Protein AF-A0A8S3FAK4-F1 (afdb_monomer_lite)

Structure (mmCIF, N/CA/C/O backbone):
data_AF-A0A8S3FAK4-F1
#
_entry.id   AF-A0A8S3FAK4-F1
#
loop_
_atom_site.group_PDB
_atom_site.id
_atom_site.type_symbol
_atom_site.label_atom_id
_atom_site.label_alt_id
_atom_site.label_comp_id
_atom_site.label_asym_id
_atom_site.label_entity_id
_atom_site.label_seq_id
_atom_site.pdbx_PDB_ins_code
_atom_site.Cartn_x
_atom_site.Cartn_y
_atom_site.Cartn_z
_atom_site.occupancy
_atom_site.B_iso_or_equiv
_atom_site.auth_seq_id
_atom_site.auth_comp_id
_atom_site.auth_asym_id
_atom_site.auth_atom_id
_atom_site.pdbx_PDB_model_num
ATOM 1 N N . ILE A 1 1 ? 34.831 3.714 45.254 1.00 47.47 1 ILE A N 1
ATOM 2 C CA . ILE A 1 1 ? 34.122 4.625 44.322 1.00 47.47 1 ILE A CA 1
ATOM 3 C C . ILE A 1 1 ? 35.068 4.729 43.131 1.00 47.47 1 ILE A C 1
ATOM 5 O O . ILE A 1 1 ? 36.166 5.202 43.360 1.00 47.47 1 ILE A O 1
ATOM 9 N N . THR A 1 2 ? 34.886 4.000 42.024 1.00 40.31 2 THR A N 1
ATOM 10 C CA . THR A 1 2 ? 33.988 4.363 40.907 1.00 40.31 2 THR A CA 1
ATOM 11 C C . THR A 1 2 ? 33.793 3.187 39.922 1.00 40.31 2 THR A C 1
ATOM 13 O O . THR A 1 2 ? 34.684 2.362 39.752 1.00 40.31 2 THR A O 1
ATOM 16 N N . ASN A 1 3 ? 32.647 3.195 39.225 1.00 41.25 3 ASN A N 1
ATOM 17 C CA . ASN A 1 3 ? 32.368 2.567 37.918 1.00 41.25 3 ASN A CA 1
ATOM 18 C C . ASN A 1 3 ? 32.210 1.039 37.792 1.00 41.25 3 ASN A C 1
ATOM 20 O O . ASN A 1 3 ? 32.710 0.438 36.847 1.00 41.25 3 ASN A O 1
ATOM 24 N N . LYS A 1 4 ? 31.398 0.418 38.660 1.00 43.97 4 LYS A N 1
ATOM 25 C CA . LYS A 1 4 ? 30.770 -0.898 38.379 1.00 43.97 4 LYS A CA 1
ATOM 26 C C . LYS A 1 4 ? 29.233 -0.905 38.427 1.00 43.97 4 LYS A C 1
ATOM 28 O O . LYS A 1 4 ? 28.618 -1.962 38.453 1.00 43.97 4 LYS A O 1
ATOM 33 N N . GLN A 1 5 ? 28.600 0.266 38.424 1.00 47.03 5 GLN A N 1
ATOM 34 C CA . GLN A 1 5 ? 27.145 0.413 38.371 1.00 47.03 5 GLN A CA 1
ATOM 35 C C . GLN A 1 5 ? 26.800 1.383 37.249 1.00 47.03 5 GLN A C 1
ATOM 37 O O . GLN A 1 5 ? 26.935 2.583 37.449 1.00 47.03 5 GLN A O 1
ATOM 42 N N . LEU A 1 6 ? 26.447 0.841 36.079 1.00 42.31 6 LEU A N 1
ATOM 43 C CA . LEU A 1 6 ? 25.575 1.404 35.030 1.00 42.31 6 LEU A CA 1
ATOM 44 C C . LEU A 1 6 ? 25.754 0.608 33.720 1.00 42.31 6 LEU A C 1
ATOM 46 O O . LEU A 1 6 ? 25.818 1.170 32.633 1.00 42.31 6 LEU A O 1
ATOM 50 N N . GLU A 1 7 ? 25.807 -0.725 33.799 1.00 41.41 7 GLU A N 1
ATOM 51 C CA . GLU A 1 7 ? 25.348 -1.517 32.659 1.00 41.41 7 GLU A CA 1
ATOM 52 C C . GLU A 1 7 ? 23.824 -1.433 32.691 1.00 41.41 7 GLU A C 1
ATOM 54 O O . GLU A 1 7 ? 23.159 -2.078 33.504 1.00 41.41 7 GLU A O 1
ATOM 59 N N . SER A 1 8 ? 23.260 -0.547 31.870 1.00 44.53 8 SER A N 1
ATOM 60 C CA . SER A 1 8 ? 21.837 -0.577 31.568 1.00 44.53 8 SER A CA 1
ATOM 61 C C . SER A 1 8 ? 21.524 -1.983 31.069 1.00 44.53 8 SER A C 1
ATOM 63 O O . SER A 1 8 ? 21.956 -2.355 29.978 1.00 44.53 8 SER A O 1
ATOM 65 N N . ILE A 1 9 ? 20.820 -2.778 31.876 1.00 48.66 9 ILE A N 1
ATOM 66 C CA . ILE A 1 9 ? 20.277 -4.066 31.453 1.00 48.66 9 ILE A CA 1
ATOM 67 C C . ILE A 1 9 ? 19.373 -3.749 30.266 1.00 48.66 9 ILE A C 1
ATOM 69 O O . ILE A 1 9 ? 18.238 -3.301 30.442 1.00 48.66 9 ILE A O 1
ATOM 73 N N . VAL A 1 10 ? 19.887 -3.931 29.051 1.00 50.12 10 VAL A N 1
ATOM 74 C CA . VAL A 1 10 ? 19.070 -3.967 27.846 1.00 50.12 10 VAL A CA 1
ATOM 75 C C . VAL A 1 10 ? 18.178 -5.178 28.056 1.00 50.12 10 VAL A C 1
ATOM 77 O O . VAL A 1 10 ? 18.607 -6.315 27.869 1.00 50.12 10 VAL A O 1
ATOM 80 N N . ARG A 1 11 ? 16.963 -4.957 28.575 1.00 58.16 11 ARG A N 1
ATOM 81 C CA . ARG A 1 11 ? 15.954 -6.009 28.670 1.00 58.16 11 ARG A CA 1
ATOM 82 C C . ARG A 1 11 ? 15.725 -6.480 27.245 1.00 58.16 11 ARG A C 1
ATOM 84 O O . ARG A 1 11 ? 15.083 -5.784 26.466 1.00 58.16 11 ARG A O 1
ATOM 91 N N . VAL A 1 12 ? 16.291 -7.633 26.910 1.00 65.38 12 VAL A N 1
ATOM 92 C CA . VAL A 1 12 ? 16.027 -8.309 25.647 1.00 65.38 12 VAL A CA 1
ATOM 93 C C . VAL A 1 12 ? 14.540 -8.647 25.659 1.00 65.38 12 VAL A C 1
ATOM 95 O O . VAL A 1 12 ? 14.100 -9.533 26.390 1.00 65.38 12 VAL A O 1
ATOM 98 N N . VAL A 1 13 ? 13.749 -7.868 24.924 1.00 74.62 13 VAL A N 1
ATOM 99 C CA . VAL A 1 13 ? 12.322 -8.122 24.744 1.00 74.62 13 VAL A CA 1
ATOM 100 C C . VAL A 1 13 ? 12.213 -9.333 23.826 1.00 74.62 13 VAL A C 1
ATOM 102 O O . VAL A 1 13 ? 12.550 -9.257 22.647 1.00 74.62 13 VAL A O 1
ATOM 105 N N . THR A 1 14 ? 11.798 -10.474 24.372 1.00 86.38 14 THR A N 1
ATOM 106 C CA . THR A 1 14 ? 11.569 -11.678 23.564 1.00 86.38 14 THR A CA 1
ATOM 107 C C . THR A 1 14 ? 10.205 -11.598 22.871 1.00 86.38 14 THR A C 1
ATOM 109 O O . THR A 1 14 ? 9.291 -10.959 23.409 1.00 86.38 14 THR A O 1
ATOM 112 N N . PRO A 1 15 ? 10.005 -12.281 21.730 1.00 85.38 15 PRO A N 1
ATOM 113 C CA . PRO A 1 15 ? 8.701 -12.347 21.070 1.00 85.38 15 PRO A CA 1
ATOM 114 C C . PRO A 1 15 ? 7.564 -12.806 21.997 1.00 85.38 15 PRO A C 1
ATOM 116 O O . PRO A 1 15 ? 6.446 -12.302 21.899 1.00 85.38 15 PRO A O 1
ATOM 119 N N . GLU A 1 16 ? 7.830 -13.718 22.937 1.00 87.56 16 GLU A N 1
ATOM 120 C CA . GLU A 1 16 ? 6.834 -14.198 23.900 1.00 87.56 16 GLU A CA 1
ATOM 121 C C . GLU A 1 16 ? 6.422 -13.097 24.877 1.00 87.56 16 GLU A C 1
ATOM 123 O O . GLU A 1 16 ? 5.229 -12.878 25.096 1.00 87.56 16 GLU A O 1
ATOM 128 N N . THR A 1 17 ? 7.397 -12.383 25.447 1.00 89.75 17 THR A N 1
ATOM 129 C CA . THR A 1 17 ? 7.127 -11.290 26.395 1.00 89.75 17 THR A CA 1
ATOM 130 C C . THR A 1 17 ? 6.415 -10.121 25.716 1.00 89.75 17 THR A C 1
ATOM 132 O O . THR A 1 17 ? 5.474 -9.555 26.279 1.00 89.75 17 THR A O 1
ATOM 135 N N . LEU A 1 18 ? 6.792 -9.819 24.472 1.00 91.62 18 LEU A N 1
ATOM 136 C CA . LEU A 1 18 ? 6.137 -8.827 23.627 1.00 91.62 18 LEU A CA 1
ATOM 137 C C . LEU A 1 18 ? 4.680 -9.211 23.336 1.00 91.62 18 LEU A C 1
ATOM 139 O O . LEU A 1 18 ? 3.770 -8.399 23.517 1.00 91.62 18 LEU A O 1
ATOM 143 N N . GLY A 1 19 ? 4.443 -10.469 22.958 1.00 92.62 19 GLY A N 1
ATOM 144 C CA . GLY A 1 19 ? 3.107 -10.992 22.692 1.00 92.62 19 GLY A CA 1
ATOM 145 C C . GLY A 1 19 ? 2.211 -10.988 23.929 1.00 92.62 19 GLY A C 1
ATOM 146 O O . GLY A 1 19 ? 1.069 -10.534 23.857 1.00 92.62 19 GLY A O 1
ATOM 147 N N . GLN A 1 20 ? 2.726 -11.423 25.083 1.00 94.19 20 GLN A N 1
ATOM 148 C CA . GLN A 1 20 ? 1.991 -11.398 26.354 1.00 94.19 20 GLN A CA 1
ATOM 149 C C . GLN A 1 20 ? 1.621 -9.972 26.772 1.00 94.19 20 GLN A C 1
ATOM 151 O O . GLN A 1 20 ? 0.475 -9.721 27.153 1.00 94.19 20 GLN A O 1
ATOM 156 N N . ARG A 1 21 ? 2.566 -9.026 26.671 1.00 95.31 21 ARG A N 1
ATOM 157 C CA . ARG A 1 21 ? 2.314 -7.624 27.020 1.00 95.31 21 ARG A CA 1
ATOM 158 C C . ARG A 1 21 ? 1.289 -6.991 26.085 1.00 95.31 21 ARG A C 1
ATOM 160 O O . ARG A 1 21 ? 0.346 -6.370 26.570 1.00 95.31 21 ARG A O 1
ATOM 167 N N . THR A 1 22 ? 1.436 -7.201 24.776 1.00 95.75 22 THR A N 1
ATOM 168 C CA . THR A 1 22 ? 0.487 -6.706 23.768 1.00 95.75 22 THR A CA 1
ATOM 169 C C . THR A 1 22 ? -0.914 -7.251 24.035 1.00 95.75 22 THR A C 1
ATOM 171 O O . THR A 1 22 ? -1.874 -6.487 24.105 1.00 95.75 22 THR A O 1
ATOM 174 N N . LYS A 1 23 ? -1.033 -8.564 24.263 1.00 96.75 23 LYS A N 1
ATOM 175 C CA . LYS A 1 23 ? -2.310 -9.208 24.578 1.00 96.75 23 LYS A CA 1
ATOM 176 C C . LYS A 1 23 ? -2.951 -8.625 25.836 1.00 96.75 23 LYS A C 1
ATOM 178 O O . LYS A 1 23 ? -4.120 -8.265 25.802 1.00 96.75 23 LYS A O 1
ATOM 183 N N . SER A 1 24 ? -2.188 -8.476 26.919 1.00 97.75 24 SER A N 1
ATOM 184 C CA . SER A 1 24 ? -2.698 -7.922 28.179 1.00 97.75 24 SER A CA 1
ATOM 185 C C . SER A 1 24 ? -3.267 -6.507 28.011 1.00 97.75 24 SER A C 1
ATOM 187 O O . SER A 1 24 ? -4.331 -6.209 28.556 1.00 97.75 24 SER A O 1
ATOM 189 N N . LEU A 1 25 ? -2.607 -5.651 27.224 1.00 97.69 25 LEU A N 1
ATOM 190 C CA . LEU A 1 25 ? -3.104 -4.306 26.915 1.00 97.69 25 LEU A CA 1
ATOM 191 C C . LEU A 1 25 ? -4.387 -4.346 26.070 1.00 97.69 25 LEU A C 1
ATOM 193 O O . LEU A 1 25 ? -5.326 -3.599 26.337 1.00 97.69 25 LEU A O 1
ATOM 197 N N . ILE A 1 26 ? -4.471 -5.256 25.097 1.00 97.62 26 ILE A N 1
ATOM 198 C CA . ILE A 1 26 ? -5.675 -5.443 24.274 1.00 97.62 26 ILE A CA 1
ATOM 199 C C . ILE A 1 26 ? -6.849 -5.972 25.113 1.00 97.62 26 ILE A C 1
ATOM 201 O O . ILE A 1 26 ? -7.974 -5.492 24.969 1.00 97.62 26 ILE A O 1
ATOM 205 N N . ASP A 1 27 ? -6.609 -6.932 26.004 1.00 97.81 27 ASP A N 1
ATOM 206 C CA . ASP A 1 27 ? -7.635 -7.476 26.900 1.00 97.81 27 ASP A CA 1
ATOM 207 C C . ASP A 1 27 ? -8.141 -6.399 27.870 1.00 97.81 27 ASP A C 1
ATOM 209 O O . ASP A 1 27 ? -9.345 -6.268 28.084 1.00 97.81 27 ASP A O 1
ATOM 213 N N . SER A 1 28 ? -7.236 -5.554 28.369 1.00 97.69 28 SER A N 1
ATOM 214 C CA . SER A 1 28 ? -7.551 -4.348 29.141 1.00 97.69 28 SER A CA 1
ATOM 215 C C . SER A 1 28 ? -8.492 -3.409 28.367 1.00 97.69 28 SER A C 1
ATOM 217 O O . SER A 1 28 ? -9.536 -3.017 28.893 1.00 97.69 28 SER A O 1
ATOM 219 N N . VAL A 1 29 ? -8.190 -3.108 27.097 1.00 97.44 29 VAL A N 1
ATOM 220 C CA . VAL A 1 29 ? -9.050 -2.294 26.214 1.00 97.44 29 VAL A CA 1
ATOM 221 C C . VAL A 1 29 ? -10.442 -2.915 26.026 1.00 97.44 29 VAL A C 1
ATOM 223 O O . VAL A 1 29 ? -11.446 -2.200 26.053 1.00 97.44 29 VAL A O 1
ATOM 226 N N . LYS A 1 30 ? -10.532 -4.238 25.859 1.00 96.81 30 LYS A N 1
ATOM 227 C CA . LYS A 1 30 ? -11.811 -4.951 25.675 1.00 96.81 30 LYS A CA 1
ATOM 228 C C . LYS A 1 30 ? -12.638 -5.069 26.954 1.00 96.81 30 LYS A C 1
ATOM 230 O O . LYS A 1 30 ? -13.860 -5.131 26.877 1.00 96.81 30 LYS A O 1
ATOM 235 N N . ALA A 1 31 ? -11.987 -5.111 28.115 1.00 96.44 31 ALA A N 1
ATOM 236 C CA . ALA A 1 31 ? -12.654 -5.187 29.412 1.00 96.44 31 ALA A CA 1
ATOM 237 C C . ALA A 1 31 ? -13.253 -3.840 29.861 1.00 96.44 31 ALA A C 1
ATOM 239 O O . ALA A 1 31 ? -14.068 -3.805 30.783 1.00 96.44 31 ALA A O 1
ATOM 240 N N . ALA A 1 32 ? -12.862 -2.724 29.236 1.00 95.75 32 ALA A N 1
ATOM 241 C CA . ALA A 1 32 ? -13.367 -1.403 29.589 1.00 95.75 32 ALA A CA 1
ATOM 242 C C . ALA A 1 32 ? -14.805 -1.166 29.112 1.00 95.75 32 ALA A C 1
ATOM 244 O O . ALA A 1 32 ? -15.127 -1.300 27.930 1.00 95.75 32 ALA A O 1
ATOM 245 N N . SER A 1 33 ? -15.654 -0.739 30.047 1.00 91.38 33 SER A N 1
ATOM 246 C CA . SER A 1 33 ? -17.092 -0.547 29.836 1.00 91.38 33 SER A CA 1
ATOM 247 C C . SER A 1 33 ? -17.509 0.907 29.587 1.00 91.38 33 SER A C 1
ATOM 249 O O . SER A 1 33 ? -18.525 1.134 28.935 1.00 91.38 33 SER A O 1
ATOM 251 N N . SER A 1 34 ? -16.749 1.895 30.077 1.00 93.75 34 SER A N 1
ATOM 252 C CA . SER A 1 34 ? -17.042 3.325 29.887 1.00 93.75 34 SER A CA 1
ATOM 253 C C . SER A 1 34 ? -16.170 3.953 28.800 1.00 93.75 34 SER A C 1
ATOM 255 O O . SER A 1 34 ? -15.013 3.567 28.639 1.00 93.75 34 SER A O 1
ATOM 257 N N . THR A 1 35 ? -16.690 4.971 28.101 1.00 92.62 35 THR A N 1
ATOM 258 C CA . THR A 1 35 ? -15.945 5.703 27.057 1.00 92.62 35 THR A CA 1
ATOM 259 C C . THR A 1 35 ? -14.613 6.243 27.577 1.00 92.62 35 THR A C 1
ATOM 261 O O . THR A 1 35 ? -13.590 6.073 26.925 1.00 92.62 35 THR A O 1
ATOM 264 N N . LEU A 1 36 ? -14.601 6.836 28.778 1.00 95.06 36 LEU A N 1
ATOM 265 C CA . LEU A 1 36 ? -13.381 7.377 29.382 1.00 95.06 36 LEU A CA 1
ATOM 266 C C . LEU A 1 36 ? -12.349 6.273 29.654 1.00 95.06 36 LEU A C 1
ATOM 268 O O . LEU A 1 36 ? -11.182 6.427 29.313 1.00 95.06 36 LEU A O 1
ATOM 272 N N . SER A 1 37 ? -12.772 5.131 30.213 1.00 96.88 37 SER A N 1
ATOM 273 C CA . SER A 1 37 ? -11.846 4.021 30.464 1.00 96.88 37 SER A CA 1
ATOM 274 C C . SER A 1 37 ? -11.343 3.386 29.168 1.00 96.88 37 SER A C 1
ATOM 276 O O . SER A 1 37 ? -10.182 2.985 29.108 1.00 96.88 37 SER A O 1
ATOM 278 N N . GLN A 1 38 ? -12.192 3.303 28.139 1.00 97.06 38 GLN A N 1
ATOM 279 C CA . GLN A 1 38 ? -11.789 2.849 26.811 1.00 97.06 38 GLN A CA 1
ATOM 280 C C . GLN A 1 38 ? -10.744 3.792 26.214 1.00 97.06 38 GLN A C 1
ATOM 282 O O . GLN A 1 38 ? -9.704 3.314 25.779 1.00 97.06 38 GLN A O 1
ATOM 287 N N . ALA A 1 39 ? -10.980 5.107 26.254 1.00 97.56 39 ALA A N 1
ATOM 288 C CA . ALA A 1 39 ? -10.053 6.119 25.754 1.00 97.56 39 ALA A CA 1
ATOM 289 C C . ALA A 1 39 ? -8.664 5.974 26.394 1.00 97.56 39 ALA A C 1
ATOM 291 O O . ALA A 1 39 ? -7.701 5.708 25.683 1.00 97.56 39 ALA A O 1
ATOM 292 N N . THR A 1 40 ? -8.580 5.995 27.728 1.00 98.12 40 THR A N 1
ATOM 293 C CA . THR A 1 40 ? -7.301 5.893 28.453 1.00 98.12 40 THR A CA 1
ATOM 294 C C . THR A 1 40 ? -6.534 4.611 28.129 1.00 98.12 40 THR A C 1
ATOM 296 O O . THR A 1 40 ? -5.317 4.631 27.964 1.00 98.12 40 THR A O 1
ATOM 299 N N . ARG A 1 41 ? -7.223 3.469 28.025 1.00 98.50 41 ARG A N 1
ATOM 300 C CA . ARG A 1 41 ? -6.562 2.185 27.732 1.00 98.50 41 ARG A CA 1
ATOM 301 C C . ARG A 1 41 ? -6.138 2.074 26.270 1.00 98.50 41 ARG A C 1
ATOM 303 O O . ARG A 1 41 ? -5.126 1.440 25.983 1.00 98.50 41 ARG A O 1
ATOM 310 N N . ILE A 1 42 ? -6.899 2.673 25.351 1.00 98.50 42 ILE A N 1
ATOM 311 C CA . ILE A 1 42 ? -6.511 2.760 23.941 1.00 98.50 42 ILE A CA 1
ATOM 312 C C . ILE A 1 42 ? -5.282 3.665 23.803 1.00 98.50 42 ILE A C 1
ATOM 314 O O . ILE A 1 42 ? -4.352 3.280 23.107 1.00 98.50 42 ILE A O 1
ATOM 318 N N . GLU A 1 43 ? -5.224 4.797 24.506 1.00 98.38 43 GLU A N 1
ATOM 319 C CA . GLU A 1 43 ? -4.038 5.665 24.550 1.00 98.38 43 GLU A CA 1
ATOM 320 C C . GLU A 1 43 ? -2.819 4.943 25.140 1.00 98.38 43 GLU A C 1
ATOM 322 O O . GLU A 1 43 ? -1.728 5.024 24.578 1.00 98.38 43 GLU A O 1
ATOM 327 N N . GLU A 1 44 ? -2.989 4.174 26.223 1.00 98.25 44 GLU A N 1
ATOM 328 C CA . GLU A 1 44 ? -1.911 3.354 26.797 1.00 98.25 44 GLU A CA 1
ATOM 329 C C . GLU A 1 44 ? -1.381 2.331 25.777 1.00 98.25 44 GLU A C 1
ATOM 331 O O . GLU A 1 44 ? -0.167 2.179 25.609 1.00 98.25 44 GLU A O 1
ATOM 336 N N . LEU A 1 45 ? -2.286 1.655 25.061 1.00 98.00 45 LEU A N 1
ATOM 337 C CA . LEU A 1 45 ? -1.930 0.714 24.003 1.00 98.00 45 LEU A CA 1
ATOM 338 C C . LEU A 1 45 ? -1.244 1.413 22.820 1.00 98.00 45 LEU A C 1
ATOM 340 O O . LEU A 1 45 ? -0.239 0.904 22.328 1.00 98.00 45 LEU A O 1
ATOM 344 N N . SER A 1 46 ? -1.742 2.571 22.383 1.00 97.81 46 SER A N 1
ATOM 345 C CA . SER A 1 46 ? -1.122 3.386 21.334 1.00 97.81 46 SER A CA 1
ATOM 346 C C . SER A 1 46 ? 0.295 3.796 21.726 1.00 97.81 46 SER A C 1
ATOM 348 O O . SER A 1 46 ? 1.239 3.543 20.982 1.00 97.81 46 SER A O 1
ATOM 350 N N . ASN A 1 47 ? 0.478 4.339 22.930 1.00 97.81 47 ASN A N 1
ATOM 351 C CA . ASN A 1 47 ? 1.794 4.735 23.421 1.00 97.81 47 ASN A CA 1
ATOM 352 C C . ASN A 1 47 ? 2.758 3.540 23.493 1.00 97.81 47 ASN A C 1
ATOM 354 O O . ASN A 1 47 ? 3.931 3.662 23.138 1.00 97.81 47 ASN A O 1
ATOM 358 N N . TYR A 1 48 ? 2.270 2.365 23.898 1.00 96.44 48 TYR A N 1
ATOM 359 C CA . TYR A 1 48 ? 3.060 1.137 23.867 1.00 96.44 48 TYR A CA 1
ATOM 360 C C . TYR A 1 48 ? 3.465 0.738 22.440 1.00 96.44 48 TYR A C 1
ATOM 362 O O . TYR A 1 48 ? 4.649 0.513 22.201 1.00 96.44 48 TYR A O 1
ATOM 370 N N . LEU A 1 49 ? 2.525 0.685 21.488 1.00 95.56 49 LEU A N 1
ATOM 371 C CA . LEU A 1 49 ? 2.806 0.307 20.095 1.00 95.56 49 LEU A CA 1
ATOM 372 C C . LEU A 1 49 ? 3.739 1.301 19.395 1.00 95.56 49 LEU A C 1
ATOM 374 O O . LEU A 1 49 ? 4.565 0.888 18.587 1.00 95.56 49 LEU A O 1
ATOM 378 N N . LEU A 1 50 ? 3.659 2.588 19.740 1.00 95.56 50 LEU A N 1
ATOM 379 C CA . LEU A 1 50 ? 4.569 3.616 19.236 1.00 95.56 50 LEU A CA 1
ATOM 380 C C . LEU A 1 50 ? 6.027 3.337 19.638 1.00 95.56 50 LEU A C 1
ATOM 382 O O . LEU A 1 50 ? 6.933 3.502 18.825 1.00 95.56 50 LEU A O 1
ATOM 386 N N . HIS A 1 51 ? 6.255 2.888 20.875 1.00 94.56 51 HIS A N 1
ATOM 387 C CA . HIS A 1 51 ? 7.594 2.584 21.390 1.00 94.56 51 HIS A CA 1
ATOM 388 C C . HIS A 1 51 ? 8.035 1.135 21.131 1.00 94.56 51 HIS A C 1
ATOM 390 O O . HIS A 1 51 ? 9.218 0.828 21.268 1.00 94.56 51 HIS A O 1
ATOM 396 N N . GLN A 1 52 ? 7.103 0.234 20.809 1.00 93.06 52 GLN A N 1
ATOM 397 C CA . GLN A 1 52 ? 7.325 -1.196 20.570 1.00 93.06 52 GLN A CA 1
ATOM 398 C C . GLN A 1 52 ? 6.563 -1.650 19.308 1.00 93.06 52 GLN A C 1
ATOM 400 O O . GLN A 1 52 ? 5.604 -2.424 19.407 1.00 93.06 52 GLN A O 1
ATOM 405 N N . PRO A 1 53 ? 6.973 -1.186 18.111 1.00 90.38 53 PRO A N 1
ATOM 406 C CA . PRO A 1 53 ? 6.237 -1.422 16.866 1.00 90.38 53 PRO A CA 1
ATOM 407 C C . PRO A 1 53 ? 6.112 -2.908 16.502 1.00 90.38 53 PRO A C 1
ATOM 409 O O . PRO A 1 53 ? 5.112 -3.311 15.908 1.00 90.38 53 PRO A O 1
ATOM 412 N N . ASP A 1 54 ? 7.058 -3.749 16.928 1.00 91.25 54 ASP A N 1
ATOM 413 C CA . ASP A 1 54 ? 7.007 -5.205 16.732 1.00 91.25 54 ASP A CA 1
ATOM 414 C C . ASP A 1 54 ? 5.779 -5.852 17.402 1.00 91.25 54 ASP A C 1
ATOM 416 O O . ASP A 1 54 ? 5.295 -6.897 16.960 1.00 91.25 54 ASP A O 1
ATOM 420 N N . GLY A 1 55 ? 5.214 -5.211 18.437 1.00 89.88 55 GLY A N 1
ATOM 421 C CA . GLY A 1 55 ? 3.979 -5.655 19.090 1.00 89.88 55 GLY A CA 1
ATOM 422 C C . GLY A 1 55 ? 2.791 -5.705 18.125 1.00 89.88 55 GLY A C 1
ATOM 423 O O . GLY A 1 55 ? 1.862 -6.496 18.306 1.00 89.88 55 GLY A O 1
ATOM 424 N N . ASN A 1 56 ? 2.850 -4.938 17.033 1.00 89.75 56 ASN A N 1
ATOM 425 C CA . ASN A 1 56 ? 1.815 -4.919 16.013 1.00 89.75 56 ASN A CA 1
ATOM 426 C C . ASN A 1 56 ? 1.566 -6.303 15.385 1.00 89.75 56 ASN A C 1
ATOM 428 O O . ASN A 1 56 ? 0.429 -6.642 15.064 1.00 89.75 56 ASN A O 1
ATOM 432 N N . TYR A 1 57 ? 2.585 -7.166 15.313 1.00 91.25 57 TYR A N 1
ATOM 433 C CA . TYR A 1 57 ? 2.429 -8.546 14.839 1.00 91.25 57 TYR A CA 1
ATOM 434 C C . TYR A 1 57 ? 1.284 -9.304 15.549 1.00 91.25 57 TYR A C 1
ATOM 436 O O . TYR A 1 57 ? 0.574 -10.105 14.934 1.00 91.25 57 TYR A O 1
ATOM 444 N N . PHE A 1 58 ? 1.043 -9.012 16.832 1.00 92.75 58 PHE A N 1
ATOM 445 C CA . PHE A 1 58 ? 0.034 -9.691 17.647 1.00 92.75 58 PHE A CA 1
ATOM 446 C C . PHE A 1 58 ? -1.371 -9.075 17.549 1.00 92.75 58 PHE A C 1
ATOM 448 O O . PHE A 1 58 ? -2.350 -9.743 17.890 1.00 92.75 58 PHE A O 1
ATOM 455 N N . THR A 1 59 ? -1.518 -7.850 17.033 1.00 91.62 59 THR A N 1
ATOM 456 C CA . THR A 1 59 ? -2.810 -7.131 16.994 1.00 91.62 59 THR A CA 1
ATOM 457 C C . THR A 1 59 ? -3.859 -7.870 16.160 1.00 91.62 59 THR A C 1
ATOM 459 O O . THR A 1 59 ? -5.041 -7.914 16.524 1.00 91.62 59 THR A O 1
ATOM 462 N N . LYS A 1 60 ? -3.423 -8.519 15.069 1.00 88.88 60 LYS A N 1
ATOM 463 C CA . LYS A 1 60 ? -4.272 -9.337 14.194 1.00 88.88 60 LYS A CA 1
ATOM 464 C C . LYS A 1 60 ? -4.770 -10.595 14.902 1.00 88.88 60 LYS A C 1
ATOM 466 O O . LYS A 1 60 ? -5.966 -10.884 14.850 1.00 88.88 60 LYS A O 1
ATOM 471 N N . LYS A 1 61 ? -3.872 -11.317 15.584 1.00 91.44 61 LYS A N 1
ATOM 472 C CA . LYS A 1 61 ? -4.200 -12.538 16.341 1.00 91.44 61 LYS A CA 1
ATOM 473 C C . LYS A 1 61 ? -5.210 -12.239 17.448 1.00 91.44 61 LYS A C 1
ATOM 475 O O . LYS A 1 61 ? -6.193 -12.958 17.593 1.00 91.44 61 LYS A O 1
ATOM 480 N N . GLU A 1 62 ? -5.014 -11.130 18.152 1.00 94.50 62 GLU A N 1
ATOM 481 C CA . GLU A 1 62 ? -5.879 -10.706 19.253 1.00 94.50 62 GLU A CA 1
ATOM 482 C C . GLU A 1 62 ? -7.127 -9.930 18.783 1.00 94.50 62 GLU A C 1
ATOM 484 O O . GLU A 1 62 ? -7.890 -9.426 19.605 1.00 94.50 62 GLU A O 1
ATOM 489 N N . ARG A 1 63 ? -7.394 -9.842 17.471 1.00 95.31 63 ARG A N 1
ATOM 490 C CA . ARG A 1 63 ? -8.583 -9.191 16.879 1.00 95.31 63 ARG A CA 1
ATOM 491 C C . ARG A 1 63 ? -8.806 -7.746 17.357 1.00 95.31 63 ARG A C 1
ATOM 493 O O . ARG A 1 63 ? -9.950 -7.321 17.523 1.00 95.31 63 ARG A O 1
ATOM 500 N N . LEU A 1 64 ? -7.728 -6.983 17.544 1.00 96.56 64 LEU A N 1
ATOM 501 C CA . LEU A 1 64 ? -7.805 -5.579 17.963 1.00 96.56 64 LEU A CA 1
ATOM 502 C C . LEU A 1 64 ? -8.503 -4.711 16.908 1.00 96.56 64 LEU A C 1
ATOM 504 O O . LEU A 1 64 ? -9.448 -3.996 17.227 1.00 96.56 64 LEU A O 1
ATOM 508 N N . VAL A 1 65 ? -8.076 -4.807 15.645 1.00 96.12 65 VAL A N 1
ATOM 509 C CA . VAL A 1 65 ? -8.594 -3.967 14.551 1.00 96.12 65 VAL A CA 1
ATOM 510 C C . VAL A 1 65 ? -10.120 -4.083 14.396 1.00 96.12 65 VAL A C 1
ATOM 512 O O . VAL A 1 65 ? -10.786 -3.049 14.443 1.00 96.12 65 VAL A O 1
ATOM 515 N N . PRO A 1 66 ? -10.731 -5.286 14.300 1.00 96.69 66 PRO A N 1
ATOM 516 C CA . PRO A 1 66 ? -12.191 -5.407 14.258 1.00 96.69 66 PRO A CA 1
ATOM 517 C C . PRO A 1 66 ? -12.903 -4.775 15.461 1.00 96.69 66 PRO A C 1
ATOM 519 O O . PRO A 1 66 ? -13.968 -4.183 15.295 1.00 96.69 66 PRO A O 1
ATOM 522 N N . TYR A 1 67 ? -12.322 -4.878 16.659 1.00 97.31 67 TYR A N 1
ATOM 523 C CA . TYR A 1 67 ? -12.894 -4.296 17.873 1.00 97.31 67 TYR A CA 1
ATOM 524 C C . TYR A 1 67 ? -12.856 -2.761 17.850 1.00 97.31 67 TYR A C 1
ATOM 526 O O . TYR A 1 67 ? -13.867 -2.111 18.106 1.00 97.31 67 TYR A O 1
ATOM 534 N N . LEU A 1 68 ? -11.726 -2.170 17.459 1.00 97.50 68 LEU A N 1
ATOM 535 C CA . LEU A 1 68 ? -11.597 -0.719 17.306 1.00 97.50 68 LEU A CA 1
ATOM 536 C C . LEU A 1 68 ? -12.543 -0.172 16.225 1.00 97.50 68 LEU A C 1
ATOM 538 O O . LEU A 1 68 ? -13.204 0.846 16.431 1.00 97.50 68 LEU A O 1
ATOM 542 N N . LEU A 1 69 ? -12.685 -0.878 15.098 1.00 96.75 69 LEU A N 1
ATOM 543 C CA . LEU A 1 69 ? -13.655 -0.528 14.057 1.00 96.75 69 LEU A CA 1
ATOM 544 C C . LEU A 1 69 ? -15.102 -0.610 14.557 1.00 96.75 69 LEU A C 1
ATOM 546 O O . LEU A 1 69 ? -15.920 0.238 14.192 1.00 96.75 69 LEU A O 1
ATOM 550 N N . TYR A 1 70 ? -15.416 -1.597 15.401 1.00 96.94 70 TYR A N 1
ATOM 551 C CA . TYR A 1 70 ? -16.714 -1.710 16.060 1.00 96.94 70 TYR A CA 1
ATOM 552 C C . TYR A 1 70 ? -16.991 -0.506 16.972 1.00 96.94 70 TYR A C 1
ATOM 554 O O . TYR A 1 70 ? -18.033 0.132 16.810 1.00 96.94 70 TYR A O 1
ATOM 562 N N . LEU A 1 71 ? -16.052 -0.145 17.858 1.00 96.69 71 LEU A N 1
ATOM 563 C CA . LEU A 1 71 ? -16.190 1.017 18.745 1.00 96.69 71 LEU A CA 1
ATOM 564 C C . LEU A 1 71 ? -16.394 2.305 17.948 1.00 96.69 71 LEU A C 1
ATOM 566 O O . LEU A 1 71 ? -17.348 3.043 18.188 1.00 96.69 71 LEU A O 1
ATOM 570 N N . ARG A 1 72 ? -15.557 2.526 16.930 1.00 96.25 72 ARG A N 1
ATOM 571 C CA . ARG A 1 72 ? -15.657 3.682 16.037 1.00 96.25 72 ARG A CA 1
ATOM 572 C C . ARG A 1 72 ? -17.020 3.764 15.356 1.00 96.25 72 ARG A C 1
ATOM 574 O O . ARG A 1 72 ? -17.637 4.824 15.323 1.00 96.25 72 ARG A O 1
ATOM 581 N N . ARG A 1 73 ? -17.508 2.647 14.808 1.00 96.44 73 ARG A N 1
ATOM 582 C CA . ARG A 1 73 ? -18.823 2.592 14.154 1.00 96.44 73 ARG A CA 1
ATOM 583 C C . ARG A 1 73 ? -19.957 2.873 15.136 1.00 96.44 73 ARG A C 1
ATOM 585 O O . ARG A 1 73 ? -20.934 3.511 14.754 1.00 96.44 73 ARG A O 1
ATOM 592 N N . HIS A 1 74 ? -19.854 2.372 16.363 1.00 95.56 74 HIS A N 1
ATOM 593 C CA . HIS A 1 74 ? -20.846 2.617 17.402 1.00 95.56 74 HIS A CA 1
ATOM 594 C C . HIS A 1 74 ? -20.863 4.092 17.828 1.00 95.56 74 HIS A C 1
ATOM 596 O O . HIS A 1 74 ? -21.936 4.670 17.969 1.00 95.56 74 HIS A O 1
ATOM 602 N N . GLU A 1 75 ? -19.697 4.725 17.958 1.00 96.12 75 GLU A N 1
ATOM 603 C CA . GLU A 1 75 ? -19.582 6.151 18.280 1.00 96.12 75 GLU A CA 1
ATOM 604 C C . GLU A 1 75 ? -20.226 7.036 17.203 1.00 96.12 75 GLU A C 1
ATOM 606 O O . GLU A 1 75 ? -21.027 7.910 17.521 1.00 96.12 75 GLU A O 1
ATOM 611 N N . TYR A 1 76 ? -19.995 6.738 15.918 1.00 95.75 76 TYR A N 1
ATOM 612 C CA . TYR A 1 76 ? -20.643 7.453 14.810 1.00 95.75 76 TYR A CA 1
ATOM 613 C C . TYR A 1 76 ? -22.175 7.316 14.761 1.00 95.75 76 TYR A C 1
ATOM 615 O O . TYR A 1 76 ? -22.821 8.076 14.044 1.00 95.75 76 TYR A O 1
ATOM 623 N N . ARG A 1 77 ? -22.768 6.351 15.476 1.00 96.75 77 ARG A N 1
ATOM 624 C CA . ARG A 1 77 ? -24.229 6.158 15.542 1.00 96.75 77 ARG A CA 1
ATOM 625 C C . ARG A 1 77 ? -24.899 6.938 16.671 1.00 96.75 77 ARG A C 1
ATOM 627 O O . ARG A 1 77 ? -26.127 6.965 16.718 1.00 96.75 77 ARG A O 1
ATOM 634 N N . LYS A 1 78 ? -24.135 7.526 17.595 1.00 95.62 78 LYS A N 1
ATOM 635 C CA . LYS A 1 78 ? -24.696 8.342 18.677 1.00 95.62 78 LYS A CA 1
ATOM 636 C C . LYS A 1 78 ? -25.273 9.646 18.121 1.00 95.62 78 LYS A C 1
ATOM 638 O O . LYS A 1 78 ? -24.825 10.146 17.094 1.00 95.62 78 LYS A O 1
ATOM 643 N N . SER A 1 79 ? -26.248 10.215 18.833 1.00 96.00 79 SER A N 1
ATOM 644 C CA . SER A 1 79 ? -26.831 11.523 18.496 1.00 96.00 79 SER A CA 1
ATOM 645 C C . SER A 1 79 ? -25.799 12.653 18.557 1.00 96.00 79 SER A C 1
ATOM 647 O O . SER A 1 79 ? -25.834 13.569 17.740 1.00 96.00 79 SER A O 1
ATOM 649 N N . VAL A 1 80 ? -24.864 12.564 19.505 1.00 96.25 80 VAL A N 1
ATOM 650 C CA . VAL A 1 80 ? -23.706 13.450 19.638 1.00 96.25 80 VAL A CA 1
ATOM 651 C C . VAL A 1 80 ? -22.452 12.593 19.522 1.00 96.25 80 VAL A C 1
ATOM 653 O O . VAL A 1 80 ? -22.247 11.687 20.327 1.00 96.25 80 VAL A O 1
ATOM 656 N N . VAL A 1 81 ? -21.640 12.868 18.502 1.00 97.00 81 VAL A N 1
ATOM 657 C CA . VAL A 1 81 ? -20.405 12.127 18.215 1.00 97.00 81 VAL A CA 1
ATOM 658 C C . VAL A 1 81 ? -19.240 12.752 18.974 1.00 97.00 81 VAL A C 1
ATOM 660 O O . VAL A 1 81 ? -18.924 13.926 18.761 1.00 97.00 81 VAL A O 1
ATOM 663 N N . ASP A 1 82 ? -18.550 11.956 19.788 1.00 96.75 82 ASP A N 1
ATOM 664 C CA . ASP A 1 82 ? -17.302 12.372 20.421 1.00 96.75 82 ASP A CA 1
ATOM 665 C C . ASP A 1 82 ? -16.127 12.267 19.434 1.00 96.75 82 ASP A C 1
ATOM 667 O O . ASP A 1 82 ? -15.543 11.206 19.199 1.00 96.75 82 ASP A O 1
ATOM 671 N N . LYS A 1 83 ? -15.761 13.403 18.833 1.00 96.44 83 LYS A N 1
ATOM 672 C CA . LYS A 1 83 ? -14.646 13.473 17.878 1.00 96.44 83 LYS A CA 1
ATOM 673 C C . LYS A 1 83 ? -13.284 13.185 18.517 1.00 96.44 83 LYS A C 1
ATOM 675 O O . LYS A 1 83 ? -12.404 12.705 17.804 1.00 96.44 83 LYS A O 1
ATOM 680 N N . ALA A 1 84 ? -13.100 13.467 19.809 1.00 96.88 84 ALA A N 1
ATOM 681 C CA . ALA A 1 84 ? -11.837 13.207 20.495 1.00 96.88 84 ALA A CA 1
ATOM 682 C C . ALA A 1 84 ? -11.637 11.698 20.673 1.00 96.88 84 ALA A C 1
ATOM 684 O O . ALA A 1 84 ? -10.592 11.165 20.298 1.00 96.88 84 ALA A O 1
ATOM 685 N N . PHE A 1 85 ? -12.682 10.990 21.110 1.00 97.44 85 PHE A N 1
ATOM 686 C CA . PHE A 1 85 ? -12.647 9.532 21.220 1.00 97.44 85 PHE A CA 1
ATOM 687 C C . PHE A 1 85 ? -12.419 8.844 19.864 1.00 97.44 85 PHE A C 1
ATOM 689 O O . PHE A 1 85 ? -11.611 7.920 19.754 1.00 97.44 85 PHE A O 1
ATOM 696 N N . ILE A 1 86 ? -13.056 9.340 18.797 1.00 96.94 86 ILE A N 1
ATOM 697 C CA . ILE A 1 86 ? -12.780 8.881 17.427 1.00 96.94 86 ILE A CA 1
ATOM 698 C C . ILE A 1 86 ? -11.310 9.088 17.033 1.00 96.94 86 ILE A C 1
ATOM 700 O O . ILE A 1 86 ? -10.730 8.216 16.382 1.00 96.94 86 ILE A O 1
ATOM 704 N N . GLY A 1 87 ? -10.711 10.221 17.410 1.00 96.56 87 GLY A N 1
ATOM 705 C CA . GLY A 1 87 ? -9.295 10.511 17.177 1.00 96.56 87 GLY A CA 1
ATOM 706 C C . GLY A 1 87 ? -8.381 9.459 17.804 1.00 96.56 87 GLY A C 1
ATOM 707 O O . GLY A 1 87 ? -7.565 8.870 17.096 1.00 96.56 87 GLY A O 1
ATOM 708 N N . ILE A 1 88 ? -8.611 9.147 19.081 1.00 98.19 88 ILE A N 1
ATOM 709 C CA . ILE A 1 88 ? -7.873 8.126 19.844 1.00 98.19 88 ILE A CA 1
ATOM 710 C C . ILE A 1 88 ? -7.979 6.745 19.177 1.00 98.19 88 ILE A C 1
ATOM 712 O O . ILE A 1 88 ? -6.982 6.042 19.003 1.00 98.19 88 ILE A O 1
ATOM 716 N N . ILE A 1 89 ? -9.181 6.358 18.733 1.00 97.88 89 ILE A N 1
ATOM 717 C CA . ILE A 1 89 ? -9.375 5.084 18.025 1.00 97.88 89 ILE A CA 1
ATOM 718 C C . ILE A 1 89 ? -8.606 5.064 16.696 1.00 97.88 89 ILE A C 1
ATOM 720 O O . ILE A 1 89 ? -7.988 4.054 16.357 1.00 97.88 89 ILE A O 1
ATOM 724 N N . ASN A 1 90 ? -8.648 6.154 15.926 1.00 96.56 90 ASN A N 1
ATOM 725 C CA . ASN A 1 90 ? -7.982 6.230 14.623 1.00 96.56 90 ASN A CA 1
ATOM 726 C C . ASN A 1 90 ? -6.453 6.198 14.742 1.00 96.56 90 ASN A C 1
ATOM 728 O O . ASN A 1 90 ? -5.792 5.575 13.908 1.00 96.56 90 ASN A O 1
ATOM 732 N N . GLU A 1 91 ? -5.892 6.826 15.772 1.00 96.50 91 GLU A N 1
ATOM 733 C CA . GLU A 1 91 ? -4.464 6.732 16.075 1.00 96.50 91 GLU A CA 1
ATOM 734 C C . GLU A 1 91 ? -4.066 5.282 16.378 1.00 96.50 91 GLU A C 1
ATOM 736 O O . GLU A 1 91 ? -3.159 4.742 15.743 1.00 96.50 91 GLU A O 1
ATOM 741 N N . CYS A 1 92 ? -4.808 4.605 17.260 1.00 97.31 92 CYS A N 1
ATOM 742 C CA . CYS A 1 92 ? -4.532 3.209 17.599 1.00 97.31 92 CYS A CA 1
ATOM 743 C C . CYS A 1 92 ? -4.676 2.274 16.389 1.00 97.31 92 CYS A C 1
ATOM 745 O O . CYS A 1 92 ? -3.854 1.383 16.187 1.00 97.31 92 CYS A O 1
ATOM 747 N N . LEU A 1 93 ? -5.685 2.497 15.537 1.00 96.81 93 LEU A N 1
ATOM 748 C CA . LEU A 1 93 ? -5.839 1.775 14.271 1.00 96.81 93 LEU A CA 1
ATOM 749 C C . LEU A 1 93 ? -4.608 1.955 13.370 1.00 96.81 93 LEU A C 1
ATOM 751 O O . LEU A 1 93 ? -4.096 0.970 12.841 1.00 96.81 93 LEU A O 1
ATOM 755 N N . THR A 1 94 ? -4.101 3.182 13.246 1.00 94.62 94 THR A N 1
ATOM 756 C CA . THR A 1 94 ?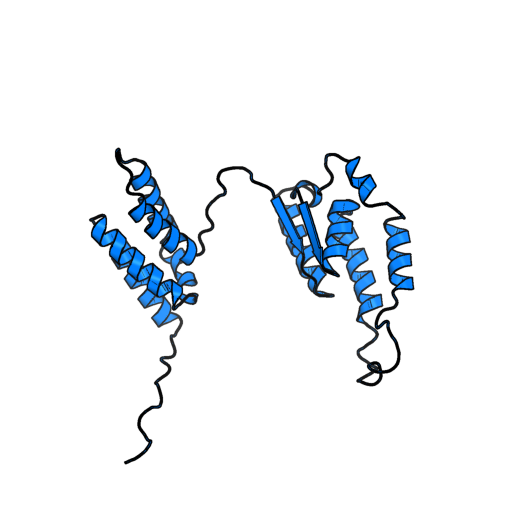 -2.901 3.485 12.447 1.00 94.62 94 THR A CA 1
ATOM 757 C C . THR A 1 94 ? -1.686 2.725 12.981 1.00 94.62 94 THR A C 1
ATOM 759 O O . THR A 1 94 ? -1.000 2.040 12.225 1.00 94.62 94 THR A O 1
ATOM 762 N N . LEU A 1 95 ? -1.471 2.760 14.299 1.00 95.38 95 LEU A N 1
ATOM 763 C CA . LEU A 1 95 ? -0.386 2.035 14.969 1.00 95.38 95 LEU A CA 1
ATOM 764 C C . LEU A 1 95 ? -0.553 0.512 14.913 1.00 95.38 95 LEU A C 1
ATOM 766 O O . LEU A 1 95 ? 0.435 -0.213 14.976 1.00 95.38 95 LEU A O 1
ATOM 770 N N . ALA A 1 96 ? -1.781 0.019 14.741 1.00 94.62 96 ALA A N 1
ATOM 771 C CA . ALA A 1 96 ? -2.103 -1.384 14.496 1.00 94.62 96 ALA A CA 1
ATOM 772 C C . ALA A 1 96 ? -2.046 -1.773 13.001 1.00 94.62 96 ALA A C 1
ATOM 774 O O . ALA A 1 96 ? -2.628 -2.783 12.604 1.00 94.62 96 ALA A O 1
ATOM 775 N N . ASN A 1 97 ? -1.357 -0.984 12.159 1.00 92.25 97 ASN A N 1
ATOM 776 C CA . ASN A 1 97 ? -1.231 -1.187 10.706 1.00 92.25 97 ASN A CA 1
ATOM 777 C C . ASN A 1 97 ? -2.578 -1.286 9.966 1.00 92.25 97 ASN A C 1
ATOM 779 O O . ASN A 1 97 ? -2.669 -1.878 8.887 1.00 92.25 97 ASN A O 1
ATOM 783 N N . TYR A 1 98 ? -3.641 -0.699 10.518 1.00 93.00 98 TYR A N 1
ATOM 784 C CA . TYR A 1 98 ? -4.890 -0.555 9.792 1.00 93.00 98 TYR A CA 1
ATOM 785 C C . TYR A 1 98 ? -4.819 0.676 8.892 1.00 93.00 98 TYR A C 1
ATOM 787 O O . TYR A 1 98 ? -4.788 1.816 9.357 1.00 93.00 98 TYR A O 1
ATOM 795 N N . VAL A 1 99 ? -4.836 0.436 7.585 1.00 87.44 99 VAL A N 1
ATOM 796 C CA . VAL A 1 99 ? -4.925 1.497 6.584 1.00 87.44 99 VAL A CA 1
ATOM 797 C C . VAL A 1 99 ? -6.390 1.881 6.421 1.00 87.44 99 VAL A C 1
ATOM 799 O O . VAL A 1 99 ? -7.225 1.065 6.031 1.00 87.44 99 VAL A O 1
ATOM 802 N N . GLN A 1 100 ? -6.709 3.134 6.737 1.00 83.62 100 GLN A N 1
ATOM 803 C CA . GLN A 1 100 ? -8.049 3.669 6.542 1.00 83.62 100 GLN A CA 1
ATOM 804 C C . GLN A 1 100 ? -8.403 3.679 5.052 1.00 83.62 100 GLN A C 1
ATOM 806 O O . GLN A 1 100 ? -7.649 4.197 4.231 1.00 83.62 100 GLN A O 1
ATOM 811 N N . GLU A 1 101 ? -9.587 3.163 4.722 1.00 81.50 101 GLU A N 1
ATOM 812 C CA . GLU A 1 101 ? -10.113 3.257 3.364 1.00 81.50 101 GLU A CA 1
ATOM 813 C C . GLU A 1 101 ? -10.233 4.732 2.946 1.00 81.50 101 GLU A C 1
ATOM 815 O O . GLU A 1 101 ? -10.770 5.546 3.719 1.00 81.50 101 GLU A O 1
ATOM 820 N N . PRO A 1 102 ? -9.750 5.094 1.744 1.00 81.44 102 PRO A N 1
ATOM 821 C CA . PRO A 1 102 ? -9.959 6.421 1.190 1.00 81.44 102 PRO A CA 1
ATOM 822 C C . PRO A 1 102 ? -11.456 6.761 1.146 1.00 81.44 102 PRO A C 1
ATOM 824 O O . PRO A 1 102 ? -12.302 5.895 0.945 1.00 81.44 102 PRO A O 1
ATOM 827 N N . ARG A 1 103 ? -11.808 8.045 1.288 1.00 81.56 103 ARG A N 1
ATOM 828 C CA . ARG A 1 103 ? -13.216 8.509 1.305 1.00 81.56 103 ARG A CA 1
ATOM 829 C C . ARG A 1 103 ? -13.973 8.298 -0.023 1.00 81.56 103 ARG A C 1
ATOM 831 O O . ARG A 1 103 ? -15.150 8.626 -0.109 1.00 81.56 103 ARG A O 1
ATOM 838 N N . GLY A 1 104 ? -13.305 7.793 -1.056 1.00 86.38 104 GLY A N 1
ATOM 839 C CA . GLY A 1 104 ? -13.836 7.505 -2.385 1.00 86.38 104 GLY A CA 1
ATOM 840 C C . GLY A 1 104 ? -12.794 6.743 -3.203 1.00 86.38 104 GLY A C 1
ATOM 841 O O . GLY A 1 104 ? -11.785 6.312 -2.656 1.00 86.38 104 GLY A O 1
ATOM 842 N N . LYS A 1 105 ? -12.995 6.611 -4.520 1.00 83.19 105 LYS A N 1
ATOM 843 C CA . LYS A 1 105 ? -12.040 5.890 -5.389 1.00 83.19 105 LYS A CA 1
ATOM 844 C C . LYS A 1 105 ? -10.622 6.486 -5.363 1.00 83.19 105 LYS A C 1
ATOM 846 O O . LYS A 1 105 ? -9.661 5.746 -5.530 1.00 83.19 105 LYS A O 1
ATOM 851 N N . GLY A 1 106 ? -10.502 7.790 -5.091 1.00 88.31 106 GLY A N 1
ATOM 852 C CA . GLY A 1 106 ? -9.217 8.489 -5.021 1.00 88.31 106 GLY A CA 1
ATOM 853 C C . GLY A 1 106 ? -8.484 8.520 -6.365 1.00 88.31 106 GLY A C 1
ATOM 854 O O . GLY A 1 106 ? -9.039 8.135 -7.390 1.00 88.31 106 GLY A O 1
ATOM 855 N N . ILE A 1 107 ? -7.243 9.005 -6.340 1.00 91.25 107 ILE A N 1
ATOM 856 C CA . ILE A 1 107 ? -6.300 8.912 -7.461 1.00 91.25 107 ILE A CA 1
ATOM 857 C C . ILE A 1 107 ? -5.395 7.709 -7.192 1.00 91.25 107 ILE A C 1
ATOM 859 O O . ILE A 1 107 ? -4.853 7.578 -6.092 1.00 91.25 107 ILE A O 1
ATOM 863 N N . ARG A 1 108 ? -5.221 6.837 -8.185 1.00 93.12 108 ARG A N 1
ATOM 864 C CA . ARG A 1 108 ? -4.384 5.636 -8.095 1.00 93.12 108 ARG A CA 1
ATOM 865 C C . ARG A 1 108 ? -3.001 5.966 -8.640 1.00 93.12 108 ARG A C 1
ATOM 867 O O . ARG A 1 108 ? -2.841 6.223 -9.830 1.00 93.12 108 ARG A O 1
ATOM 874 N N . LEU A 1 109 ? -2.008 5.973 -7.761 1.00 95.56 109 LEU A N 1
ATOM 875 C CA . LEU A 1 109 ? -0.632 6.347 -8.082 1.00 95.56 109 LEU A CA 1
ATOM 876 C C . LEU A 1 109 ? 0.260 5.109 -8.004 1.00 95.56 109 LEU A C 1
ATOM 878 O O . LEU A 1 109 ? 0.244 4.408 -6.992 1.00 95.56 109 LEU A O 1
ATOM 882 N N . LEU A 1 110 ? 1.064 4.872 -9.036 1.00 97.31 110 LEU A N 1
ATOM 883 C CA . LEU A 1 110 ? 2.172 3.924 -8.981 1.00 97.31 110 LEU A CA 1
ATOM 884 C C . LEU A 1 110 ? 3.488 4.694 -8.972 1.00 97.31 110 LEU A C 1
ATOM 886 O O . LEU A 1 110 ? 3.754 5.471 -9.885 1.00 97.31 110 LEU A O 1
ATOM 890 N N . SER A 1 111 ? 4.330 4.429 -7.975 1.00 97.06 111 SER A N 1
ATOM 891 C CA . SER A 1 111 ? 5.711 4.904 -7.956 1.00 97.06 111 SER A CA 1
ATOM 892 C C . SER A 1 111 ? 6.671 3.724 -7.885 1.00 97.06 111 SER A C 1
ATOM 894 O O . SER A 1 111 ? 6.508 2.851 -7.032 1.00 97.06 111 SER A O 1
ATOM 896 N N . ILE A 1 112 ? 7.663 3.694 -8.775 1.00 96.38 112 ILE A N 1
ATOM 897 C CA . ILE A 1 112 ? 8.697 2.656 -8.805 1.00 96.38 112 ILE A CA 1
ATOM 898 C C . ILE A 1 112 ? 10.066 3.291 -8.563 1.00 96.38 112 ILE A C 1
ATOM 900 O O . ILE A 1 112 ? 10.559 4.088 -9.366 1.00 96.38 112 ILE A O 1
ATOM 904 N N . ASP A 1 113 ? 10.704 2.895 -7.469 1.00 93.62 113 ASP A N 1
ATOM 905 C CA . ASP A 1 113 ? 12.049 3.349 -7.132 1.00 93.62 113 ASP A CA 1
ATOM 906 C C . ASP A 1 113 ? 13.120 2.752 -8.059 1.00 93.62 113 ASP A C 1
ATOM 908 O O . ASP A 1 113 ? 12.943 1.729 -8.728 1.00 93.62 113 ASP A O 1
ATOM 912 N N . GLY A 1 114 ? 14.289 3.393 -8.077 1.00 88.12 114 GLY A N 1
ATOM 913 C CA . GLY A 1 114 ? 15.478 2.836 -8.714 1.00 88.12 114 GLY A CA 1
ATOM 914 C C . GLY A 1 114 ? 16.069 1.682 -7.899 1.00 88.12 114 GLY A C 1
ATOM 915 O O . GLY A 1 114 ? 16.048 1.694 -6.671 1.00 88.12 114 GLY A O 1
ATOM 916 N N . GLY A 1 115 ? 16.660 0.686 -8.565 1.00 84.12 115 GLY A N 1
ATOM 917 C CA . GLY A 1 115 ? 17.244 -0.453 -7.844 1.00 84.12 115 GLY A CA 1
ATOM 918 C C . GLY A 1 115 ? 18.183 -1.366 -8.630 1.00 84.12 115 GLY A C 1
ATOM 919 O O . GLY A 1 115 ? 18.573 -2.408 -8.091 1.00 84.12 115 GLY A O 1
ATOM 920 N N . GLY A 1 116 ? 18.542 -1.013 -9.872 1.00 83.31 116 GLY A N 1
ATOM 921 C CA . GLY A 1 116 ? 19.220 -1.926 -10.800 1.00 83.31 116 GLY A CA 1
ATOM 922 C C . GLY A 1 116 ? 18.400 -3.205 -10.979 1.00 83.31 116 GLY A C 1
ATOM 923 O O . GLY A 1 116 ? 17.179 -3.138 -10.912 1.00 83.31 116 GLY A O 1
ATOM 924 N N . MET A 1 117 ? 19.052 -4.373 -11.067 1.00 83.19 117 MET A N 1
ATOM 925 C CA . MET A 1 117 ? 18.423 -5.711 -11.174 1.00 83.19 117 MET A CA 1
ATOM 926 C C . MET A 1 117 ? 17.165 -5.933 -10.308 1.00 83.19 117 MET A C 1
ATOM 928 O O . MET A 1 117 ? 16.281 -6.695 -10.695 1.00 83.19 117 MET A 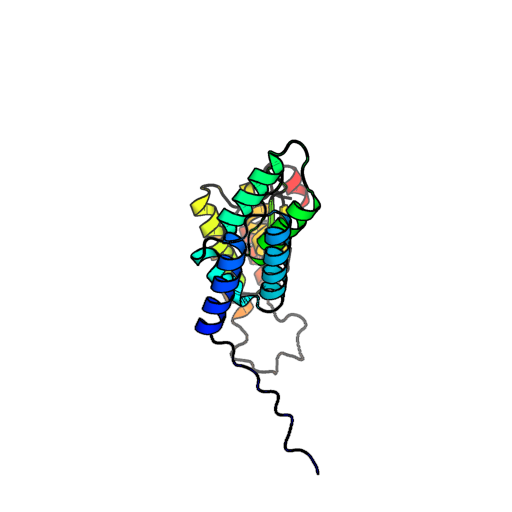O 1
ATOM 932 N N . ARG A 1 118 ? 17.068 -5.277 -9.141 1.00 87.88 118 ARG A N 1
ATOM 933 C CA . ARG A 1 118 ? 15.907 -5.359 -8.240 1.00 87.88 118 ARG A CA 1
ATOM 934 C C . ARG A 1 118 ? 14.603 -4.846 -8.865 1.00 87.88 118 ARG A C 1
ATOM 936 O O . ARG A 1 118 ? 13.548 -5.167 -8.337 1.00 87.88 118 ARG A O 1
ATOM 943 N N . GLY A 1 119 ? 14.644 -4.155 -10.007 1.00 90.25 119 GLY A N 1
ATOM 944 C CA . GLY A 1 119 ? 13.450 -3.816 -10.790 1.00 90.25 119 GLY A CA 1
ATOM 945 C C . GLY A 1 119 ? 12.605 -5.036 -11.187 1.00 90.25 119 GLY A C 1
ATOM 946 O O . GLY A 1 119 ? 11.386 -4.924 -11.289 1.00 90.25 119 GLY A O 1
ATOM 947 N N . LEU A 1 120 ? 13.213 -6.227 -11.300 1.00 93.25 120 LEU A N 1
ATOM 948 C CA . LEU A 1 120 ? 12.480 -7.485 -11.502 1.00 93.25 120 LEU A CA 1
ATOM 949 C C . LEU A 1 120 ? 11.511 -7.802 -10.355 1.00 93.25 120 LEU A C 1
ATOM 951 O O . LEU A 1 120 ? 10.480 -8.429 -10.586 1.00 93.25 120 LEU A O 1
ATOM 955 N N . VAL A 1 121 ? 11.811 -7.363 -9.129 1.00 95.00 121 VAL A N 1
ATOM 956 C CA . VAL A 1 121 ? 10.901 -7.519 -7.986 1.00 95.00 121 VAL A CA 1
ATOM 957 C C . VAL A 1 121 ? 9.647 -6.675 -8.202 1.00 95.00 121 VAL A C 1
ATOM 959 O O . VAL A 1 121 ? 8.544 -7.176 -8.013 1.00 95.00 121 VAL A O 1
ATOM 962 N N . SER A 1 122 ? 9.801 -5.432 -8.668 1.00 95.69 122 SER A N 1
ATOM 963 C CA . SER A 1 122 ? 8.676 -4.549 -8.996 1.00 95.69 122 SER A CA 1
ATOM 964 C C . SER A 1 122 ? 7.816 -5.117 -10.126 1.00 95.69 122 SER A C 1
ATOM 966 O O . SER A 1 122 ? 6.595 -5.118 -10.007 1.00 95.69 122 SER A O 1
ATOM 968 N N . ILE A 1 123 ? 8.432 -5.662 -11.181 1.00 96.56 123 ILE A N 1
ATOM 969 C CA . ILE A 1 123 ? 7.710 -6.308 -12.293 1.00 96.56 123 ILE A CA 1
ATOM 970 C C . ILE A 1 123 ? 6.901 -7.513 -11.791 1.00 96.56 123 ILE A C 1
ATOM 972 O O . ILE A 1 123 ? 5.715 -7.624 -12.087 1.00 96.56 123 ILE A O 1
ATOM 976 N N . ASN A 1 124 ? 7.495 -8.382 -10.968 1.00 96.94 124 ASN A N 1
ATOM 977 C CA . ASN A 1 124 ? 6.782 -9.536 -10.409 1.00 96.94 124 ASN A CA 1
ATOM 978 C C . ASN A 1 124 ? 5.664 -9.134 -9.435 1.00 96.94 124 ASN A C 1
ATOM 980 O O . ASN A 1 124 ? 4.603 -9.758 -9.425 1.00 96.94 124 ASN A O 1
ATOM 984 N N . ALA A 1 125 ? 5.870 -8.084 -8.636 1.00 97.06 125 ALA A N 1
ATOM 985 C CA . ALA A 1 125 ? 4.823 -7.541 -7.777 1.00 97.06 125 ALA A CA 1
ATOM 986 C C . ALA A 1 125 ? 3.639 -7.017 -8.607 1.00 97.06 125 ALA A C 1
ATOM 988 O O . ALA A 1 125 ? 2.491 -7.328 -8.296 1.00 97.06 125 ALA A O 1
ATOM 989 N N . LEU A 1 126 ? 3.915 -6.288 -9.693 1.00 97.69 126 LEU A N 1
ATOM 990 C CA . LEU A 1 126 ? 2.894 -5.810 -10.625 1.00 97.69 126 LEU A CA 1
ATOM 991 C C . LEU A 1 126 ? 2.176 -6.957 -11.340 1.00 97.69 126 LEU A C 1
ATOM 993 O O . LEU A 1 126 ? 0.960 -6.892 -11.466 1.00 97.69 126 LEU A O 1
ATOM 997 N N . ARG A 1 127 ? 2.881 -8.034 -11.710 1.00 97.56 127 ARG A N 1
ATOM 998 C CA . ARG A 1 127 ? 2.261 -9.251 -12.263 1.00 97.56 127 ARG A CA 1
ATOM 999 C C . ARG A 1 127 ? 1.260 -9.855 -11.305 1.00 97.56 127 ARG A C 1
ATOM 1001 O O . ARG A 1 127 ? 0.134 -10.134 -11.690 1.00 97.56 127 ARG A O 1
ATOM 1008 N N . ARG A 1 128 ? 1.623 -9.965 -10.027 1.00 97.69 128 ARG A N 1
ATOM 1009 C CA . ARG A 1 128 ? 0.685 -10.484 -9.034 1.00 97.69 128 ARG A CA 1
ATOM 1010 C C . ARG A 1 128 ? -0.553 -9.595 -8.885 1.00 97.69 128 ARG A C 1
ATOM 1012 O O . ARG A 1 128 ? -1.633 -10.117 -8.630 1.00 97.69 128 ARG A O 1
ATOM 1019 N N . ILE A 1 129 ? -0.398 -8.279 -9.016 1.00 97.00 129 ILE A N 1
ATOM 1020 C CA . ILE A 1 129 ? -1.521 -7.334 -8.995 1.00 97.00 129 ILE A CA 1
ATOM 1021 C C . ILE A 1 129 ? -2.392 -7.515 -10.248 1.00 97.00 129 ILE A C 1
ATOM 1023 O O . ILE A 1 129 ? -3.606 -7.634 -10.113 1.00 97.00 129 ILE A O 1
ATOM 1027 N N . GLU A 1 130 ? -1.788 -7.590 -11.434 1.00 96.50 130 GLU A N 1
ATOM 1028 C CA . GLU A 1 130 ? -2.481 -7.827 -12.706 1.00 96.50 130 GLU A CA 1
ATOM 1029 C C . GLU A 1 130 ? -3.260 -9.152 -12.688 1.00 96.50 130 GLU A C 1
ATOM 1031 O O . GLU A 1 130 ? -4.443 -9.148 -13.011 1.00 96.50 130 GLU A O 1
ATOM 1036 N N . ASP A 1 131 ? -2.680 -10.245 -12.177 1.00 96.62 131 ASP A N 1
ATOM 1037 C CA . ASP A 1 131 ? -3.355 -11.547 -12.033 1.00 96.62 131 ASP A CA 1
ATOM 1038 C C . ASP A 1 131 ? -4.584 -11.495 -11.111 1.00 96.62 131 ASP A C 1
ATOM 1040 O O . ASP A 1 131 ? -5.563 -12.213 -11.313 1.00 96.62 131 ASP A O 1
ATOM 1044 N N . LEU A 1 132 ? -4.517 -10.689 -10.046 1.00 97.06 132 LEU A N 1
ATOM 1045 C CA . LEU A 1 132 ? -5.603 -10.560 -9.070 1.00 97.06 132 LEU A CA 1
ATOM 1046 C C . LEU A 1 132 ? -6.740 -9.673 -9.581 1.00 97.06 132 LEU A C 1
ATOM 1048 O O . LEU A 1 132 ? -7.887 -9.881 -9.189 1.00 97.06 132 LEU A O 1
ATOM 1052 N N . VAL A 1 133 ? -6.422 -8.672 -10.405 1.00 95.62 133 VAL A N 1
ATOM 1053 C CA . VAL A 1 133 ? -7.400 -7.700 -10.914 1.00 95.62 133 VAL A CA 1
ATOM 1054 C C . VAL A 1 133 ? -7.955 -8.107 -12.284 1.00 95.62 133 VAL A C 1
ATOM 1056 O O . VAL A 1 133 ? -9.107 -7.803 -12.580 1.00 95.62 133 VAL A O 1
ATOM 1059 N N . GLY A 1 134 ? -7.169 -8.813 -13.100 1.00 96.00 134 GLY A N 1
ATOM 1060 C CA . GLY A 1 134 ? -7.527 -9.235 -14.456 1.00 96.00 134 GLY A CA 1
ATOM 1061 C C . GLY A 1 134 ? -7.426 -8.132 -15.515 1.00 96.00 134 GLY A C 1
ATOM 1062 O O . GLY A 1 134 ? -7.970 -8.289 -16.603 1.00 96.00 134 GLY A O 1
ATOM 1063 N N . GLU A 1 135 ? -6.756 -7.016 -15.216 1.00 95.69 135 GLU A N 1
ATOM 1064 C CA . GLU A 1 135 ? -6.584 -5.879 -16.129 1.00 95.69 135 GLU A CA 1
ATOM 1065 C C . GLU A 1 135 ? -5.115 -5.436 -16.163 1.00 95.69 135 GLU A C 1
ATOM 1067 O O . GLU A 1 135 ? -4.459 -5.442 -15.116 1.00 95.69 135 GLU A O 1
ATOM 1072 N N . PRO A 1 136 ? -4.600 -4.996 -17.327 1.00 95.56 136 PRO A N 1
ATOM 1073 C CA . PRO A 1 136 ? -3.201 -4.628 -17.481 1.00 95.56 136 PRO A CA 1
ATOM 1074 C C . PRO A 1 136 ? -2.824 -3.413 -16.633 1.00 95.56 136 PRO A C 1
ATOM 1076 O O . PRO A 1 136 ? -3.623 -2.484 -16.477 1.00 95.56 136 PRO A O 1
ATOM 1079 N N . VAL A 1 137 ? -1.571 -3.378 -16.160 1.00 96.31 137 VAL A N 1
ATOM 1080 C CA . VAL A 1 137 ? -1.039 -2.332 -15.256 1.00 96.31 137 VAL A CA 1
ATOM 1081 C C . VAL A 1 137 ? -1.444 -0.905 -15.649 1.00 96.31 137 VAL A C 1
ATOM 1083 O O . VAL A 1 137 ? -1.846 -0.132 -14.779 1.00 96.31 137 VAL A O 1
ATOM 1086 N N . TYR A 1 138 ? -1.386 -0.540 -16.934 1.00 94.94 138 TYR A N 1
ATOM 1087 C CA . TYR A 1 138 ? -1.691 0.827 -17.384 1.00 94.94 138 TYR A CA 1
ATOM 1088 C C . TYR A 1 138 ? -3.146 1.265 -17.143 1.00 94.94 138 TYR A C 1
ATOM 1090 O O . TYR A 1 138 ? -3.409 2.461 -17.123 1.00 94.94 138 TYR A O 1
ATOM 1098 N N . LYS A 1 139 ? -4.091 0.335 -16.940 1.00 95.44 139 LYS A N 1
ATOM 1099 C CA . LYS A 1 139 ? -5.488 0.649 -16.576 1.00 95.44 139 LYS A CA 1
ATOM 1100 C C . LYS A 1 139 ? -5.712 0.730 -15.064 1.00 95.44 139 LYS A C 1
ATOM 1102 O O . LYS A 1 139 ? -6.738 1.238 -14.593 1.00 95.44 139 LYS A O 1
ATOM 1107 N N . LEU A 1 140 ? -4.775 0.192 -14.286 1.00 95.06 140 LEU A N 1
ATOM 1108 C CA . LEU A 1 140 ? -4.887 0.110 -12.833 1.00 95.06 140 LEU A CA 1
ATOM 1109 C C . LEU A 1 140 ? -4.529 1.428 -12.147 1.00 95.06 140 LEU A C 1
ATOM 1111 O O . LEU A 1 140 ? -5.026 1.683 -11.050 1.00 95.06 140 LEU A O 1
ATOM 1115 N N . PHE A 1 141 ? -3.714 2.264 -12.791 1.00 95.69 141 PHE A N 1
ATOM 1116 C CA . PHE A 1 141 ? -3.176 3.494 -12.218 1.00 95.69 141 PHE A CA 1
ATOM 1117 C C . PHE A 1 141 ? -3.487 4.703 -13.095 1.00 95.69 141 PHE A C 1
ATOM 1119 O O . PHE A 1 141 ? -3.470 4.613 -14.316 1.00 95.69 141 PHE A O 1
ATOM 1126 N N . ASP A 1 142 ? -3.758 5.835 -12.454 1.00 94.19 142 ASP A N 1
ATOM 1127 C CA . ASP A 1 142 ? -4.023 7.110 -13.120 1.00 94.19 142 ASP A CA 1
ATOM 1128 C C . ASP A 1 142 ? -2.711 7.860 -13.407 1.00 94.19 142 ASP A C 1
ATOM 1130 O O . ASP A 1 142 ? -2.588 8.519 -14.440 1.00 94.19 142 ASP A O 1
ATOM 1134 N N . TYR A 1 143 ? -1.717 7.716 -12.520 1.00 95.25 143 TYR A N 1
ATOM 1135 C CA . TYR A 1 143 ? -0.366 8.248 -12.711 1.00 95.25 143 TYR A CA 1
ATOM 1136 C C . TYR A 1 143 ? 0.698 7.195 -12.432 1.00 95.25 143 TYR A C 1
ATOM 1138 O O . TYR A 1 143 ? 0.571 6.399 -11.493 1.00 95.25 143 TYR A O 1
ATOM 1146 N N . MET A 1 144 ? 1.776 7.240 -13.212 1.00 96.44 144 MET A N 1
ATOM 1147 C CA . MET A 1 144 ? 2.910 6.330 -13.066 1.00 96.44 144 MET A CA 1
ATOM 1148 C C . MET A 1 144 ? 4.229 7.101 -13.060 1.00 96.44 144 MET A C 1
ATOM 1150 O O . MET A 1 144 ? 4.678 7.613 -14.082 1.00 96.44 144 MET A O 1
ATOM 1154 N N . SER A 1 145 ? 4.903 7.125 -11.913 1.00 96.00 145 SER A N 1
ATOM 1155 C CA . SER A 1 145 ? 6.212 7.757 -11.749 1.00 96.00 145 SER A CA 1
ATOM 1156 C C . SER A 1 145 ? 7.298 6.734 -11.451 1.00 96.00 145 SER A C 1
ATOM 1158 O O . SER A 1 145 ? 7.072 5.713 -10.805 1.00 96.00 145 SER A O 1
ATOM 1160 N N . GLY A 1 146 ? 8.522 7.019 -11.874 1.00 95.19 146 GLY A N 1
ATOM 1161 C CA . GLY A 1 146 ? 9.653 6.197 -11.482 1.00 95.19 146 GLY A CA 1
ATOM 1162 C C . GLY A 1 146 ? 10.974 6.922 -11.636 1.00 95.19 146 GLY A C 1
ATOM 1163 O O . GLY A 1 146 ? 11.074 7.912 -12.359 1.00 95.19 146 GLY A O 1
ATOM 1164 N N . VAL A 1 147 ? 11.996 6.418 -10.949 1.00 93.38 147 VAL A N 1
ATOM 1165 C CA . VAL A 1 147 ? 13.359 6.964 -11.003 1.00 93.38 147 VAL A CA 1
ATOM 1166 C C . VAL A 1 147 ? 14.322 5.886 -11.488 1.00 93.38 147 VAL A C 1
ATOM 1168 O O . VAL A 1 147 ? 14.264 4.737 -11.050 1.00 93.38 147 VAL A O 1
ATOM 1171 N N . SER A 1 148 ? 15.241 6.247 -12.390 1.00 88.44 148 SER A N 1
ATOM 1172 C CA . SER A 1 148 ? 16.243 5.324 -12.947 1.00 88.44 148 SER A CA 1
ATOM 1173 C C . SER A 1 148 ? 15.578 4.082 -13.573 1.00 88.44 148 SER A C 1
ATOM 1175 O O . SER A 1 148 ? 14.727 4.219 -14.446 1.00 88.44 148 SER A O 1
ATOM 1177 N N . THR A 1 149 ? 15.917 2.873 -13.117 1.00 88.75 149 THR A N 1
ATOM 1178 C CA . THR A 1 149 ? 15.236 1.618 -13.478 1.00 88.75 149 THR A CA 1
ATOM 1179 C C . THR A 1 149 ? 13.711 1.728 -13.413 1.00 88.75 149 THR A C 1
ATOM 1181 O O . THR A 1 149 ? 13.037 1.253 -14.323 1.00 88.75 149 THR A O 1
ATOM 1184 N N . GLY A 1 150 ? 13.171 2.376 -12.378 1.00 93.38 150 GLY A N 1
ATOM 1185 C CA . GLY A 1 150 ? 11.734 2.554 -12.231 1.00 93.38 150 GLY A CA 1
ATOM 1186 C C . GLY A 1 150 ? 11.130 3.395 -13.350 1.00 93.38 150 GLY A C 1
ATOM 1187 O O . GLY A 1 150 ? 10.072 3.040 -13.847 1.00 93.38 150 GLY A O 1
ATOM 1188 N N . ALA A 1 151 ? 11.834 4.435 -13.818 1.00 92.06 151 ALA A N 1
ATOM 1189 C CA . ALA A 1 151 ? 11.390 5.267 -14.940 1.00 92.06 151 ALA A CA 1
ATOM 1190 C C . ALA A 1 151 ? 11.304 4.469 -16.249 1.00 92.06 151 ALA A C 1
ATOM 1192 O O . ALA A 1 151 ? 10.397 4.669 -17.049 1.00 92.06 151 ALA A O 1
ATOM 1193 N N . VAL A 1 152 ? 12.246 3.544 -16.463 1.00 90.12 152 VAL A N 1
ATOM 1194 C CA . VAL A 1 152 ? 12.236 2.657 -17.634 1.00 90.12 152 VAL A CA 1
ATOM 1195 C C . VAL A 1 152 ? 11.037 1.708 -17.560 1.00 90.12 152 VAL A C 1
ATOM 1197 O O . VAL A 1 152 ? 10.307 1.575 -18.536 1.00 90.12 152 VAL A O 1
ATOM 1200 N N . ILE A 1 153 ? 10.787 1.100 -16.395 1.00 94.25 153 ILE A N 1
ATOM 1201 C CA . ILE A 1 153 ? 9.643 0.199 -16.185 1.00 94.25 153 ILE A CA 1
ATOM 1202 C C . ILE A 1 153 ? 8.315 0.946 -16.365 1.00 94.25 153 ILE A C 1
ATOM 1204 O O . ILE A 1 153 ? 7.450 0.474 -17.101 1.00 94.25 153 ILE A O 1
ATOM 1208 N N . THR A 1 154 ? 8.147 2.121 -15.750 1.00 94.94 154 THR A N 1
ATOM 1209 C CA . THR A 1 154 ? 6.908 2.899 -15.891 1.00 94.94 154 THR A CA 1
ATOM 1210 C C . THR A 1 154 ? 6.697 3.402 -17.312 1.00 94.94 154 THR A C 1
ATOM 1212 O O . THR A 1 154 ? 5.567 3.365 -17.793 1.00 94.94 154 THR A O 1
ATOM 1215 N N . ALA A 1 155 ? 7.757 3.798 -18.024 1.00 91.56 155 ALA A N 1
ATOM 1216 C CA . ALA A 1 155 ? 7.652 4.176 -19.430 1.00 91.56 155 ALA A CA 1
ATOM 1217 C C . ALA A 1 155 ? 7.165 3.004 -20.296 1.00 91.56 155 ALA A C 1
ATOM 1219 O O . ALA A 1 155 ? 6.240 3.185 -21.087 1.00 91.56 155 ALA A O 1
ATOM 1220 N N . MET A 1 156 ? 7.735 1.804 -20.129 1.00 92.56 156 MET A N 1
ATOM 1221 C CA . MET A 1 156 ? 7.330 0.616 -20.894 1.00 92.56 156 MET A CA 1
ATOM 1222 C C . MET A 1 156 ? 5.882 0.214 -20.601 1.00 92.56 156 MET A C 1
ATOM 1224 O O . MET A 1 156 ? 5.085 0.077 -21.527 1.00 92.56 156 MET A O 1
ATOM 1228 N N . LEU A 1 157 ? 5.531 0.069 -19.321 1.00 94.62 157 LEU A N 1
ATOM 1229 C CA . LEU A 1 157 ? 4.213 -0.420 -18.915 1.00 94.62 157 LEU A CA 1
ATOM 1230 C C . LEU A 1 157 ? 3.110 0.623 -19.119 1.00 94.62 157 LEU A C 1
ATOM 1232 O O . LEU A 1 157 ? 2.028 0.278 -19.574 1.00 94.62 157 LEU A O 1
ATOM 1236 N N . GLY A 1 158 ? 3.365 1.891 -18.790 1.00 92.50 158 GLY A N 1
ATOM 1237 C CA . GLY A 1 158 ? 2.365 2.959 -18.849 1.00 92.50 158 GLY A CA 1
ATOM 1238 C C . GLY A 1 158 ? 2.333 3.693 -20.186 1.00 92.50 158 GLY A C 1
ATOM 1239 O O . GLY A 1 158 ? 1.276 3.840 -20.792 1.00 92.50 158 GLY 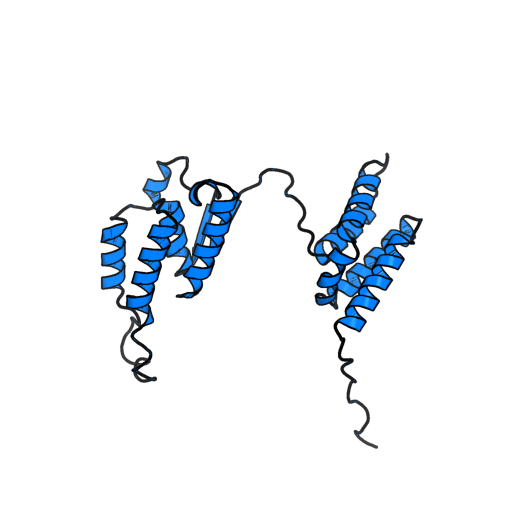A O 1
ATOM 1240 N N . GLY A 1 159 ? 3.496 4.145 -20.661 1.00 88.56 159 GLY A N 1
ATOM 1241 C CA . GLY A 1 159 ? 3.602 4.981 -21.863 1.00 88.56 159 GLY A CA 1
ATOM 1242 C C . GLY A 1 159 ? 3.559 4.197 -23.176 1.00 88.56 159 GLY A C 1
ATOM 1243 O O . GLY A 1 159 ? 2.937 4.635 -24.148 1.00 88.56 159 GLY A O 1
ATOM 1244 N N . PHE A 1 160 ? 4.210 3.033 -23.208 1.00 89.50 160 PHE A N 1
ATOM 1245 C CA . PHE A 1 160 ? 4.234 2.144 -24.374 1.00 89.50 160 PHE A CA 1
ATOM 1246 C C . PHE A 1 160 ? 3.244 0.980 -24.273 1.00 89.50 160 PHE A C 1
ATOM 1248 O O . PHE A 1 160 ? 3.052 0.282 -25.264 1.00 89.50 160 PHE A O 1
ATOM 1255 N N . LYS A 1 161 ? 2.579 0.807 -23.120 1.00 91.75 161 LYS A N 1
ATOM 1256 C CA . LYS A 1 161 ? 1.575 -0.244 -22.870 1.00 91.75 161 LYS A CA 1
ATOM 1257 C C . LYS A 1 161 ? 2.087 -1.655 -23.190 1.00 91.75 161 LYS A C 1
ATOM 1259 O O . LYS A 1 161 ? 1.335 -2.516 -23.639 1.00 9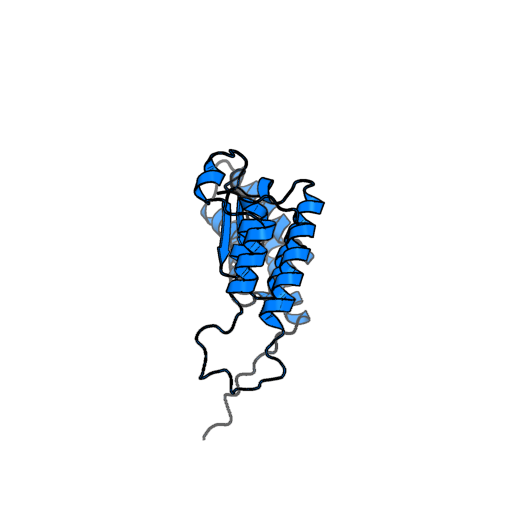1.75 161 LYS A O 1
ATOM 1264 N N . VAL A 1 162 ? 3.377 -1.873 -22.955 1.00 92.62 162 VAL A N 1
ATOM 1265 C CA . VAL A 1 162 ? 4.045 -3.167 -23.113 1.00 92.62 162 VAL A CA 1
ATOM 1266 C C . VAL A 1 162 ? 3.535 -4.125 -22.040 1.00 92.62 162 VAL A C 1
ATOM 1268 O O . VAL A 1 162 ? 3.284 -3.707 -20.907 1.00 92.62 162 VAL A O 1
ATOM 1271 N N . SER A 1 163 ? 3.371 -5.405 -22.382 1.00 94.88 163 SER A N 1
ATOM 1272 C CA . SER A 1 163 ? 2.945 -6.417 -21.410 1.00 94.88 163 SER A CA 1
ATOM 1273 C C . SER A 1 163 ? 4.008 -6.623 -20.327 1.00 94.88 163 SER A C 1
ATOM 1275 O O . SER A 1 163 ? 5.193 -6.353 -20.533 1.00 94.88 163 SER A O 1
ATOM 1277 N N . LEU A 1 164 ? 3.615 -7.133 -19.159 1.00 96.25 164 LEU A N 1
ATOM 1278 C CA . LEU A 1 164 ? 4.576 -7.429 -18.093 1.00 96.25 164 LEU A CA 1
ATOM 1279 C C . LEU A 1 164 ? 5.619 -8.477 -18.499 1.00 96.25 164 LEU A C 1
ATOM 1281 O O . LEU A 1 164 ? 6.770 -8.373 -18.078 1.00 96.25 164 LEU A O 1
ATOM 1285 N N . ASP A 1 165 ? 5.244 -9.442 -19.337 1.00 95.06 165 ASP A N 1
ATOM 1286 C CA . ASP A 1 165 ? 6.161 -10.473 -19.829 1.00 95.06 165 ASP A CA 1
ATOM 1287 C C . ASP A 1 165 ? 7.209 -9.884 -20.769 1.00 95.06 165 ASP A C 1
ATOM 1289 O O . ASP A 1 165 ? 8.407 -10.075 -20.558 1.00 95.06 165 ASP A O 1
ATOM 1293 N N . GLU A 1 166 ? 6.782 -9.072 -21.737 1.00 93.56 166 GLU A N 1
ATOM 1294 C CA . GLU A 1 166 ? 7.710 -8.384 -22.632 1.00 93.56 166 GLU A CA 1
ATOM 1295 C C . GLU A 1 166 ? 8.576 -7.372 -21.861 1.00 93.56 166 GLU A C 1
ATOM 1297 O O . GLU A 1 166 ? 9.783 -7.272 -22.088 1.00 93.56 166 GLU A O 1
ATOM 1302 N N . CYS A 1 167 ? 7.993 -6.664 -20.889 1.00 94.12 167 CYS A N 1
ATOM 1303 C CA . CYS A 1 167 ? 8.722 -5.783 -19.983 1.00 94.12 167 CYS A CA 1
ATOM 1304 C C . CYS A 1 167 ? 9.812 -6.549 -19.222 1.00 94.12 167 CYS A C 1
ATOM 1306 O O . CYS A 1 167 ? 10.939 -6.065 -19.117 1.00 94.12 167 CYS A O 1
ATOM 1308 N N . GLU A 1 168 ? 9.515 -7.742 -18.700 1.00 94.50 168 GLU A N 1
ATOM 1309 C CA . GLU A 1 168 ? 10.496 -8.575 -18.007 1.00 94.50 168 GLU A CA 1
ATOM 1310 C C . GLU A 1 168 ? 11.615 -9.047 -18.937 1.00 94.50 168 GLU A C 1
ATOM 1312 O O . GLU A 1 168 ? 12.784 -8.996 -18.551 1.00 94.50 168 GLU A O 1
ATOM 1317 N N . GLU A 1 169 ? 11.289 -9.481 -20.154 1.00 92.06 169 GLU A N 1
ATOM 1318 C CA . GLU A 1 169 ? 12.275 -9.909 -21.150 1.00 92.06 169 GLU A CA 1
ATOM 1319 C C . GLU A 1 169 ? 13.235 -8.777 -21.524 1.00 92.06 169 GLU A C 1
ATOM 1321 O O . GLU A 1 169 ? 14.459 -8.934 -21.433 1.00 92.06 169 GLU A O 1
ATOM 1326 N N . ILE A 1 170 ? 12.682 -7.614 -21.881 1.00 87.94 170 ILE A N 1
ATOM 1327 C CA . ILE A 1 170 ? 13.445 -6.403 -22.202 1.00 87.94 170 ILE A CA 1
ATOM 1328 C C . ILE A 1 170 ? 14.315 -6.014 -21.005 1.00 87.94 170 ILE A C 1
ATOM 1330 O O . ILE A 1 170 ? 15.500 -5.705 -21.169 1.00 87.94 170 ILE A O 1
ATOM 1334 N N . TYR A 1 171 ? 13.761 -6.081 -19.792 1.00 88.38 171 TYR A N 1
ATOM 1335 C CA . TYR A 1 171 ? 14.480 -5.730 -18.576 1.00 88.38 171 TYR A CA 1
ATOM 1336 C C . TYR A 1 171 ? 15.610 -6.716 -18.257 1.00 88.38 171 TYR A C 1
ATOM 1338 O O . TYR A 1 171 ? 16.721 -6.289 -17.947 1.00 88.38 171 TYR A O 1
ATOM 1346 N N . LYS A 1 172 ? 15.391 -8.030 -18.388 1.00 88.12 172 LYS A N 1
ATOM 1347 C CA . LYS A 1 172 ? 16.429 -9.061 -18.216 1.00 88.12 172 LYS A CA 1
ATOM 1348 C C . LYS A 1 172 ? 17.562 -8.870 -19.218 1.00 88.12 172 LYS A C 1
ATOM 1350 O O . LYS A 1 172 ? 18.726 -8.877 -18.810 1.00 88.12 172 LYS A O 1
ATOM 1355 N N . HIS A 1 173 ? 17.234 -8.629 -20.487 1.00 83.12 173 HIS A N 1
ATOM 1356 C CA . HIS A 1 173 ? 18.223 -8.363 -21.527 1.00 83.12 173 HIS A CA 1
ATOM 1357 C C . HIS A 1 173 ? 19.054 -7.117 -21.200 1.00 83.12 173 HIS A C 1
ATOM 1359 O O . HIS A 1 173 ? 20.282 -7.204 -21.124 1.00 83.12 173 HIS A O 1
ATOM 1365 N N . PHE A 1 174 ? 18.389 -5.997 -20.887 1.00 76.69 174 PHE A N 1
ATOM 1366 C CA . PHE A 1 174 ? 19.031 -4.769 -20.409 1.00 76.69 174 PHE A CA 1
ATOM 1367 C C . PHE A 1 174 ? 19.992 -5.059 -19.260 1.00 76.69 174 PHE A C 1
ATOM 1369 O O . PHE A 1 174 ? 21.155 -4.663 -19.278 1.00 76.69 174 PHE A O 1
ATOM 1376 N N . SER A 1 175 ? 19.510 -5.809 -18.279 1.00 72.44 175 SER A N 1
ATOM 1377 C CA . SER A 1 175 ? 20.236 -6.069 -17.055 1.00 72.44 175 SER A CA 1
ATOM 1378 C C . SER A 1 175 ? 21.503 -6.909 -17.279 1.00 72.44 175 SER A C 1
ATOM 1380 O O . SER A 1 175 ? 22.544 -6.642 -16.677 1.00 72.44 175 SER A O 1
ATOM 1382 N N . SER A 1 176 ? 21.459 -7.857 -18.221 1.00 73.06 176 SER A N 1
ATOM 1383 C CA . SER A 1 176 ? 22.617 -8.664 -18.611 1.00 73.06 176 SER A CA 1
ATOM 1384 C C . SER A 1 176 ? 23.679 -7.849 -19.356 1.00 73.06 176 SER A C 1
ATOM 1386 O O . SER A 1 176 ? 24.866 -7.988 -19.074 1.00 73.06 176 SER A O 1
ATOM 1388 N N . THR A 1 177 ? 23.268 -6.928 -20.228 1.00 67.69 177 THR A N 1
ATOM 1389 C CA . THR A 1 177 ? 24.189 -6.114 -21.035 1.00 67.69 177 THR A CA 1
ATOM 1390 C C . THR A 1 177 ? 24.792 -4.956 -20.236 1.00 67.69 177 THR A C 1
ATOM 1392 O O . THR A 1 177 ? 25.950 -4.594 -20.442 1.00 67.69 177 THR A O 1
ATOM 1395 N N . VAL A 1 178 ? 24.027 -4.386 -19.300 1.00 65.56 178 VAL A N 1
ATOM 1396 C CA . VAL A 1 178 ? 24.395 -3.167 -18.563 1.00 65.56 178 VAL A CA 1
ATOM 1397 C C . VAL A 1 178 ? 25.042 -3.463 -17.205 1.00 65.56 178 VAL A C 1
ATOM 1399 O O . VAL A 1 178 ? 25.933 -2.719 -16.802 1.00 65.56 178 VAL A O 1
ATOM 1402 N N . PHE A 1 179 ? 24.677 -4.554 -16.512 1.00 62.12 179 PHE A N 1
ATOM 1403 C CA . PHE A 1 179 ? 25.201 -4.845 -15.165 1.00 62.12 179 PHE A CA 1
ATOM 1404 C C . PHE A 1 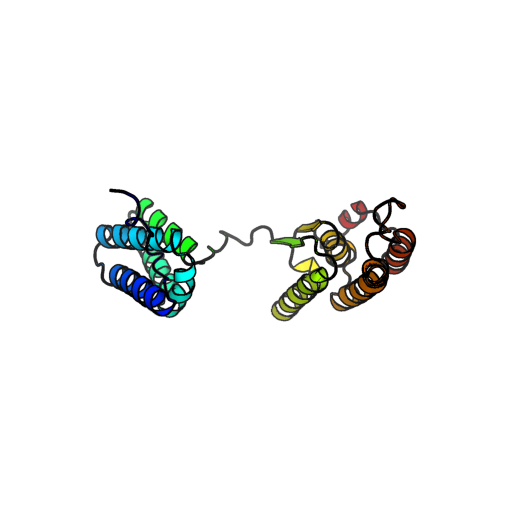179 ? 26.287 -5.938 -15.092 1.00 62.12 179 PHE A C 1
ATOM 1406 O O . PHE A 1 179 ? 26.920 -6.068 -14.045 1.00 62.12 179 PHE A O 1
ATOM 1413 N N . GLN A 1 180 ? 26.554 -6.726 -16.145 1.00 56.03 180 GLN A N 1
ATOM 1414 C CA . GLN A 1 180 ? 27.488 -7.869 -16.037 1.00 56.03 180 GLN A CA 1
ATOM 1415 C C . GLN A 1 180 ? 28.979 -7.544 -16.224 1.00 56.03 180 GLN A C 1
ATOM 1417 O O . GLN A 1 180 ? 29.814 -8.367 -15.847 1.00 56.03 180 GLN A O 1
ATOM 1422 N N . ARG A 1 181 ? 29.376 -6.373 -16.743 1.00 49.41 181 ARG A N 1
ATOM 1423 C CA . ARG A 1 181 ? 30.798 -6.140 -17.082 1.00 49.41 181 ARG A CA 1
ATOM 1424 C C . ARG A 1 181 ? 31.756 -5.868 -15.910 1.00 49.41 181 ARG A C 1
ATOM 1426 O O . ARG A 1 181 ? 32.957 -5.837 -16.145 1.00 49.41 181 ARG A O 1
ATOM 1433 N N . ASN A 1 182 ? 31.292 -5.794 -14.657 1.00 47.12 182 ASN A N 1
ATOM 1434 C CA . ASN A 1 182 ? 32.141 -5.399 -13.517 1.00 47.12 182 ASN A CA 1
ATOM 1435 C C . ASN A 1 182 ? 32.202 -6.414 -12.363 1.00 47.12 182 ASN A C 1
ATOM 1437 O O . ASN A 1 182 ? 32.118 -6.041 -11.197 1.00 47.12 182 ASN A O 1
ATOM 1441 N N . LYS A 1 183 ? 32.384 -7.707 -12.664 1.00 48.19 183 LYS A N 1
ATOM 1442 C CA . LYS A 1 183 ? 32.907 -8.664 -11.661 1.00 48.19 183 LYS A CA 1
ATOM 1443 C C . LYS A 1 183 ? 34.398 -8.982 -11.821 1.00 48.19 183 LYS A C 1
ATOM 1445 O O . LYS A 1 183 ? 35.013 -9.401 -10.851 1.00 48.19 183 LYS A O 1
ATOM 1450 N N . ALA A 1 184 ? 34.983 -8.766 -13.003 1.00 49.75 184 ALA A N 1
ATOM 1451 C CA . ALA A 1 184 ? 36.382 -9.119 -13.282 1.00 49.75 184 ALA A CA 1
ATOM 1452 C C . ALA A 1 184 ? 37.375 -7.944 -13.169 1.00 49.75 184 ALA A C 1
ATOM 1454 O O . ALA A 1 184 ? 38.567 -8.170 -12.993 1.00 49.75 184 ALA A O 1
ATOM 1455 N N . LEU A 1 185 ? 36.911 -6.693 -13.252 1.00 46.25 185 LEU A N 1
ATOM 1456 C CA . LEU A 1 185 ? 37.764 -5.500 -13.227 1.00 46.25 185 LEU A CA 1
ATOM 1457 C C . LEU A 1 185 ? 37.569 -4.762 -11.902 1.00 46.25 185 LEU A C 1
ATOM 1459 O O . LEU A 1 185 ? 36.782 -3.825 -11.786 1.00 46.25 185 LEU A O 1
ATOM 1463 N N . GLY A 1 186 ? 38.247 -5.256 -10.868 1.00 44.34 186 GLY A N 1
ATOM 1464 C CA . GLY A 1 186 ? 38.273 -4.632 -9.552 1.00 44.34 186 GLY A CA 1
ATOM 1465 C C . GLY A 1 186 ? 38.920 -3.249 -9.598 1.00 44.34 186 GLY A C 1
ATOM 1466 O O . GLY A 1 186 ? 40.024 -3.118 -10.107 1.00 44.34 186 GLY A O 1
ATOM 1467 N N . ILE A 1 187 ? 38.229 -2.254 -9.027 1.00 46.72 187 ILE A N 1
ATOM 1468 C CA . ILE A 1 187 ? 38.706 -0.954 -8.497 1.00 46.72 187 ILE A CA 1
ATOM 1469 C C . ILE A 1 187 ? 39.438 -0.008 -9.489 1.00 46.72 187 ILE A C 1
ATOM 1471 O O . ILE A 1 187 ? 39.418 1.204 -9.295 1.00 46.72 187 ILE A O 1
ATOM 1475 N N . SER A 1 188 ? 39.990 -0.486 -10.604 1.00 42.38 188 SER A N 1
ATOM 1476 C CA . SER A 1 188 ? 40.746 0.304 -11.585 1.00 42.38 188 SER A CA 1
ATOM 1477 C C . SER A 1 188 ? 39.868 1.077 -12.575 1.00 42.38 188 SER A C 1
ATOM 1479 O O . SER A 1 188 ? 40.341 2.023 -13.200 1.00 42.38 188 SER A O 1
ATOM 1481 N N . SER A 1 189 ? 38.577 0.745 -12.691 1.00 43.00 189 SER A N 1
ATOM 1482 C CA . SER A 1 189 ? 37.636 1.451 -13.574 1.00 43.00 189 SER A CA 1
ATOM 1483 C C . SER A 1 189 ? 37.067 2.742 -12.969 1.00 43.00 189 SER A C 1
ATOM 1485 O O . SER A 1 189 ? 36.233 3.391 -13.597 1.00 43.00 189 SER A O 1
ATOM 1487 N N . LEU A 1 190 ? 37.465 3.106 -11.746 1.00 42.41 190 LEU A N 1
ATOM 1488 C CA . LEU A 1 190 ? 36.950 4.291 -11.053 1.00 42.41 190 LEU A CA 1
ATOM 1489 C C . LEU A 1 190 ? 37.513 5.613 -11.603 1.00 42.41 190 LEU A C 1
ATOM 1491 O O . LEU A 1 190 ? 36.967 6.662 -11.282 1.00 42.41 190 LEU A O 1
ATOM 1495 N N . ILE A 1 191 ? 38.576 5.587 -12.421 1.00 49.06 191 ILE A N 1
ATOM 1496 C CA . ILE A 1 191 ? 39.355 6.802 -12.730 1.00 49.06 191 ILE A CA 1
ATOM 1497 C C . ILE A 1 191 ? 39.325 7.207 -14.221 1.00 49.06 191 ILE A C 1
ATOM 1499 O O . ILE A 1 191 ? 39.678 8.336 -14.539 1.00 49.06 191 ILE A O 1
ATOM 1503 N N . THR A 1 192 ? 38.857 6.373 -15.160 1.00 42.03 192 THR A N 1
ATOM 1504 C CA . THR A 1 192 ? 39.134 6.623 -16.598 1.00 42.03 192 THR A CA 1
ATOM 1505 C C . THR A 1 192 ? 37.966 6.592 -17.588 1.00 42.03 192 THR A C 1
ATOM 1507 O O . THR A 1 192 ? 38.222 6.715 -18.782 1.00 42.03 192 THR A O 1
ATOM 1510 N N . SER A 1 193 ? 36.688 6.532 -17.187 1.00 40.81 193 SER A N 1
ATOM 1511 C CA . SER A 1 193 ? 35.619 6.857 -18.157 1.00 40.81 193 SER A CA 1
ATOM 1512 C C . SER A 1 193 ? 34.305 7.329 -17.530 1.00 40.81 193 SER A C 1
ATOM 1514 O O . SER A 1 193 ? 33.736 6.688 -16.651 1.00 40.81 193 SER A O 1
ATOM 1516 N N . GLN A 1 194 ? 33.792 8.450 -18.034 1.00 40.59 194 GLN A N 1
ATOM 1517 C CA . GLN A 1 194 ? 32.525 9.090 -17.662 1.00 40.59 194 GLN A CA 1
ATOM 1518 C C . GLN A 1 194 ? 31.276 8.394 -18.242 1.00 40.59 194 GLN A C 1
ATOM 1520 O O . GLN A 1 194 ? 30.284 9.042 -18.557 1.00 40.59 194 GLN A O 1
ATOM 1525 N N . SER A 1 195 ? 31.279 7.066 -18.358 1.00 43.59 195 SER A N 1
ATOM 1526 C CA . SER A 1 195 ? 30.043 6.292 -18.500 1.00 43.59 195 SER A CA 1
ATOM 1527 C C . SER A 1 195 ? 30.316 4.837 -18.146 1.00 43.59 195 SER A C 1
ATOM 1529 O O . SER A 1 195 ? 30.763 4.049 -18.974 1.00 43.59 195 SER A O 1
ATOM 1531 N N . TYR A 1 196 ? 29.991 4.462 -16.911 1.00 46.59 196 TYR A N 1
ATOM 1532 C CA . TYR A 1 196 ? 30.050 3.085 -16.402 1.00 46.59 196 TYR A CA 1
ATOM 1533 C C . TYR A 1 196 ? 29.153 2.098 -17.195 1.00 46.59 196 TYR A C 1
ATOM 1535 O O . TYR A 1 196 ? 29.150 0.900 -16.925 1.00 46.59 196 TYR A O 1
ATOM 1543 N N . TYR A 1 197 ? 28.390 2.603 -18.171 1.00 54.84 197 TYR A N 1
ATOM 1544 C CA . TYR A 1 197 ? 27.360 1.912 -18.930 1.00 54.84 197 TYR A CA 1
ATOM 1545 C C . TYR A 1 197 ? 27.544 2.147 -20.430 1.00 54.84 197 TYR A C 1
ATOM 1547 O O . TYR A 1 197 ? 27.862 3.254 -20.865 1.00 54.84 197 TYR A O 1
ATOM 1555 N N . ASP A 1 198 ? 27.275 1.120 -21.233 1.00 62.44 198 ASP A N 1
ATOM 1556 C CA . ASP A 1 198 ? 27.175 1.245 -22.687 1.00 62.44 198 ASP A CA 1
ATOM 1557 C C . ASP A 1 198 ? 25.817 1.859 -23.069 1.00 62.44 198 ASP A C 1
ATOM 1559 O O . ASP A 1 198 ? 24.887 1.187 -23.526 1.00 62.44 198 ASP A O 1
ATOM 1563 N N . THR A 1 199 ? 25.681 3.161 -22.804 1.00 66.12 199 THR A N 1
ATOM 1564 C CA . THR A 1 199 ? 24.442 3.927 -23.006 1.00 66.12 199 THR A CA 1
ATOM 1565 C C . THR A 1 199 ? 23.961 3.861 -24.456 1.00 66.12 199 THR A C 1
ATOM 1567 O O . THR A 1 199 ? 22.761 3.816 -24.704 1.00 66.12 199 THR A O 1
ATOM 1570 N N . LYS A 1 200 ? 24.879 3.776 -25.428 1.00 73.69 200 LYS A N 1
ATOM 1571 C CA . LYS A 1 200 ? 24.538 3.727 -26.859 1.00 73.69 200 LYS A CA 1
ATOM 1572 C C . LYS A 1 200 ? 23.831 2.431 -27.238 1.00 73.69 200 LYS A C 1
ATOM 1574 O O . LYS A 1 200 ? 22.828 2.470 -27.950 1.00 73.69 200 LYS A O 1
ATOM 1579 N N . ASN A 1 201 ? 24.327 1.290 -26.760 1.00 72.75 201 ASN A N 1
ATOM 1580 C CA . ASN A 1 201 ? 23.668 0.008 -27.004 1.00 72.75 201 ASN A CA 1
ATOM 1581 C C . ASN A 1 201 ? 22.306 -0.065 -26.310 1.00 72.75 201 ASN A C 1
ATOM 1583 O O . ASN A 1 201 ? 21.347 -0.572 -26.893 1.00 72.75 201 ASN A O 1
ATOM 1587 N N . PHE A 1 202 ? 22.197 0.513 -25.112 1.00 71.06 202 PHE A N 1
ATOM 1588 C CA . PHE A 1 202 ? 20.929 0.615 -24.399 1.00 71.06 202 PHE A CA 1
ATOM 1589 C C . PHE A 1 202 ? 19.896 1.466 -25.146 1.00 71.06 202 PHE A C 1
ATOM 1591 O O . PHE A 1 202 ? 18.785 1.001 -25.400 1.00 71.06 202 PHE A O 1
ATOM 1598 N N . GLU A 1 203 ? 20.264 2.681 -25.550 1.00 78.06 203 GLU A N 1
ATOM 1599 C CA . GLU A 1 203 ? 19.381 3.561 -26.315 1.00 78.06 203 GLU A CA 1
ATOM 1600 C C . GLU A 1 203 ? 18.957 2.924 -27.635 1.00 78.06 203 GLU A C 1
ATOM 1602 O O . GLU A 1 203 ? 17.782 2.973 -27.986 1.00 78.06 203 GLU A O 1
ATOM 1607 N N . LYS A 1 204 ? 19.883 2.281 -28.357 1.00 82.50 204 LYS A N 1
ATOM 1608 C CA . LYS A 1 204 ? 19.569 1.590 -29.613 1.00 82.50 204 LYS A CA 1
ATOM 1609 C C . LYS A 1 204 ? 18.569 0.455 -29.396 1.00 82.50 204 LYS A C 1
ATOM 1611 O O . LYS A 1 204 ? 17.631 0.318 -30.179 1.00 82.50 204 LYS A O 1
ATOM 1616 N N . TYR A 1 205 ? 18.750 -0.339 -28.342 1.00 79.69 205 TYR A N 1
ATOM 1617 C CA . TYR A 1 205 ? 17.832 -1.424 -28.011 1.00 79.69 205 TYR A CA 1
ATOM 1618 C C . TYR A 1 205 ? 16.440 -0.890 -27.655 1.00 79.69 205 TYR A C 1
ATOM 1620 O O . TYR A 1 205 ? 15.454 -1.335 -28.242 1.00 79.69 205 TYR A O 1
ATOM 1628 N N . LEU A 1 206 ? 16.354 0.126 -26.789 1.00 78.19 206 LEU A N 1
ATOM 1629 C CA . LEU A 1 206 ? 15.080 0.770 -26.461 1.00 78.19 206 LEU A CA 1
ATOM 1630 C C . LEU A 1 206 ? 14.407 1.371 -27.696 1.00 78.19 206 LEU A C 1
ATOM 1632 O O . LEU A 1 206 ? 13.235 1.095 -27.925 1.00 78.19 206 LEU A O 1
ATOM 1636 N N . ARG A 1 207 ? 15.138 2.114 -28.535 1.00 85.00 207 ARG A N 1
ATOM 1637 C CA . ARG A 1 207 ? 14.602 2.663 -29.793 1.00 85.00 207 ARG A CA 1
ATOM 1638 C C . ARG A 1 207 ? 14.102 1.563 -30.724 1.00 85.00 207 ARG A C 1
ATOM 1640 O O . ARG A 1 207 ? 13.070 1.740 -31.357 1.00 85.00 207 ARG A O 1
ATOM 1647 N N . SER A 1 208 ? 14.781 0.416 -30.784 1.00 84.56 208 SER A N 1
ATOM 1648 C CA . SER A 1 208 ? 14.348 -0.704 -31.629 1.00 84.56 208 SER A CA 1
ATOM 1649 C C . SER A 1 208 ? 13.042 -1.356 -31.164 1.00 84.56 208 SER A C 1
ATOM 1651 O O . SER A 1 208 ? 12.291 -1.851 -31.997 1.00 84.56 208 SER A O 1
ATOM 1653 N N . ARG A 1 209 ? 12.761 -1.348 -29.853 1.00 81.25 209 ARG A N 1
ATOM 1654 C CA . ARG A 1 209 ? 11.548 -1.952 -29.272 1.00 81.25 209 ARG A CA 1
ATOM 1655 C C . ARG A 1 209 ? 10.396 -0.959 -29.128 1.00 81.25 209 ARG A C 1
ATOM 1657 O O . ARG A 1 209 ? 9.249 -1.340 -29.299 1.00 81.25 209 ARG A O 1
ATOM 1664 N N . MET A 1 210 ? 10.706 0.299 -28.826 1.00 80.12 210 MET A N 1
ATOM 1665 C CA . MET A 1 210 ? 9.739 1.329 -28.422 1.00 80.12 210 MET A CA 1
ATOM 1666 C C . MET A 1 210 ? 9.568 2.442 -29.470 1.00 80.12 210 MET A C 1
ATOM 1668 O O . MET A 1 210 ? 8.647 3.253 -29.377 1.00 80.12 210 MET A O 1
ATOM 1672 N N . GLY A 1 211 ? 10.449 2.511 -30.471 1.00 84.88 211 GLY A N 1
ATOM 1673 C CA . GLY A 1 211 ? 10.478 3.591 -31.456 1.00 84.88 211 GLY A CA 1
ATOM 1674 C C . GLY A 1 211 ? 10.898 4.94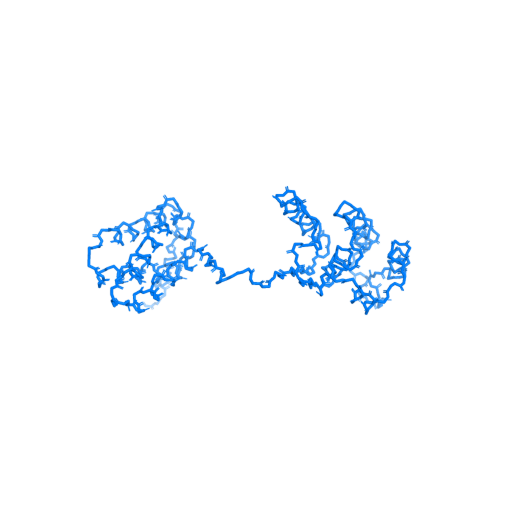3 -30.866 1.00 84.88 211 GLY A C 1
ATOM 1675 O O . GLY A 1 211 ? 11.460 5.035 -29.775 1.00 84.88 211 GLY A O 1
ATOM 1676 N N . GLU A 1 212 ? 10.616 6.017 -31.606 1.00 84.69 212 GLU A N 1
ATOM 1677 C CA . GLU A 1 212 ? 10.926 7.403 -31.221 1.00 84.69 212 GLU A CA 1
ATOM 1678 C C . GLU A 1 212 ? 9.652 8.191 -30.889 1.00 84.69 212 GLU A C 1
ATOM 1680 O O . GLU A 1 212 ? 9.334 9.218 -31.492 1.00 84.69 212 GLU A O 1
ATOM 1685 N N . ARG A 1 213 ? 8.867 7.691 -29.928 1.00 83.06 213 ARG A N 1
ATOM 1686 C CA . ARG A 1 213 ? 7.639 8.366 -29.492 1.00 83.06 213 ARG A CA 1
ATOM 1687 C C . ARG A 1 213 ? 7.960 9.506 -28.527 1.00 83.06 213 ARG A C 1
ATOM 1689 O O . ARG A 1 213 ? 8.581 9.305 -27.488 1.00 83.06 213 ARG A O 1
ATOM 1696 N N . LEU A 1 214 ? 7.453 10.700 -28.824 1.00 87.69 214 LEU A N 1
ATOM 1697 C CA . LEU A 1 214 ? 7.475 11.811 -27.872 1.00 87.69 214 LEU A CA 1
ATOM 1698 C C . LEU A 1 214 ? 6.458 11.568 -26.751 1.00 87.69 214 LEU A C 1
ATOM 1700 O O . LEU A 1 214 ? 5.296 11.279 -27.036 1.00 87.69 214 LEU A O 1
ATOM 1704 N N . MET A 1 215 ? 6.863 11.790 -25.498 1.00 84.50 215 MET A N 1
ATOM 1705 C CA . MET A 1 215 ? 5.989 11.691 -24.317 1.00 84.50 215 MET A CA 1
ATOM 1706 C C . MET A 1 215 ? 4.683 12.473 -24.485 1.00 84.50 215 MET A C 1
ATOM 1708 O O . MET A 1 215 ? 3.620 11.946 -24.197 1.00 84.50 215 MET A O 1
ATOM 1712 N N . VAL A 1 216 ? 4.720 13.684 -25.056 1.00 89.38 216 VAL A N 1
ATOM 1713 C CA . VAL A 1 216 ? 3.507 14.494 -25.291 1.00 89.38 216 VAL A CA 1
ATOM 1714 C C . VAL A 1 216 ? 2.449 13.764 -26.131 1.00 89.38 216 VAL A C 1
ATOM 1716 O O . VAL A 1 216 ? 1.260 14.022 -25.980 1.00 89.38 216 VAL A O 1
ATOM 1719 N N . LYS A 1 217 ? 2.839 12.809 -26.986 1.00 88.50 217 LYS A N 1
ATOM 1720 C CA . LYS A 1 217 ? 1.907 12.013 -27.798 1.00 88.50 217 LYS A CA 1
ATOM 1721 C C . LYS A 1 217 ? 1.142 10.960 -26.988 1.00 88.50 217 LYS A C 1
ATOM 1723 O O . LYS A 1 217 ? 0.231 10.354 -27.546 1.00 88.50 217 LYS A O 1
ATOM 1728 N N . SER A 1 218 ? 1.472 10.711 -25.718 1.00 85.00 218 SER A N 1
ATOM 1729 C CA . SER A 1 218 ? 0.623 9.905 -24.823 1.00 85.00 218 SER A CA 1
ATOM 1730 C C . SER A 1 218 ? -0.676 10.632 -24.460 1.00 85.00 218 SER A C 1
ATOM 1732 O O . SER A 1 218 ? -1.677 9.985 -24.186 1.00 85.00 218 SER A O 1
ATOM 1734 N N . SER A 1 219 ? -0.709 11.969 -24.543 1.00 87.50 219 SER A N 1
ATOM 1735 C CA . SER A 1 219 ? -1.915 12.766 -24.262 1.00 87.50 219 SER A CA 1
ATOM 1736 C C . SER A 1 219 ? -3.070 12.526 -25.238 1.00 87.50 219 SER A C 1
ATOM 1738 O O . SER A 1 219 ? -4.215 12.799 -24.893 1.00 87.50 219 SER A O 1
ATOM 1740 N N . LEU A 1 220 ? -2.777 11.999 -26.432 1.00 89.06 220 LEU A N 1
ATOM 1741 C CA . LEU A 1 220 ? -3.784 11.627 -27.430 1.00 89.06 220 LEU A CA 1
ATOM 1742 C C . LEU A 1 220 ? -4.599 10.398 -27.008 1.00 89.06 220 LEU A C 1
ATOM 1744 O O . LEU A 1 220 ? -5.678 10.167 -27.542 1.00 89.06 220 LEU A O 1
ATOM 1748 N N . ASP A 1 221 ? -4.073 9.610 -26.074 1.00 88.56 221 ASP A N 1
ATOM 1749 C CA . ASP A 1 221 ? -4.702 8.411 -25.546 1.00 88.56 221 ASP A CA 1
ATOM 1750 C C . ASP A 1 221 ? -5.310 8.736 -24.175 1.00 88.56 221 ASP A C 1
ATOM 1752 O O . ASP A 1 221 ? -4.601 9.009 -23.197 1.00 88.56 221 ASP A O 1
ATOM 1756 N N . ALA A 1 222 ? -6.643 8.757 -24.121 1.00 87.06 222 ALA A N 1
ATOM 1757 C CA . ALA A 1 222 ? -7.390 9.073 -22.906 1.00 87.06 222 ALA A CA 1
ATOM 1758 C C . ALA A 1 222 ? -7.146 8.040 -21.793 1.00 87.06 222 ALA A C 1
ATOM 1760 O O . ALA A 1 222 ? -7.132 8.412 -20.622 1.00 87.06 222 ALA A O 1
ATOM 1761 N N . ASP A 1 223 ? -6.863 6.789 -22.168 1.00 86.06 223 ASP A N 1
ATOM 1762 C CA . ASP A 1 223 ? -6.620 5.672 -21.255 1.00 86.06 223 ASP A CA 1
ATOM 1763 C C . ASP A 1 223 ? -5.128 5.498 -20.934 1.00 86.06 223 ASP A C 1
ATOM 1765 O O . ASP A 1 223 ? -4.726 4.503 -20.329 1.00 86.06 223 ASP A O 1
ATOM 1769 N N . SER A 1 224 ? -4.264 6.411 -21.394 1.00 88.00 224 SER A N 1
ATOM 1770 C CA . SER A 1 224 ? -2.859 6.410 -20.995 1.00 88.00 224 SER A CA 1
ATOM 1771 C C . SER A 1 224 ? -2.713 7.046 -19.612 1.00 88.00 224 SER A C 1
ATOM 1773 O O . SER A 1 224 ? -3.098 8.220 -19.460 1.00 88.00 224 SER A O 1
ATOM 1775 N N . PRO A 1 225 ? -2.079 6.342 -18.651 1.00 90.94 225 PRO A N 1
ATOM 1776 C CA . PRO A 1 225 ? -1.696 6.940 -17.380 1.00 90.94 225 PRO A CA 1
ATOM 1777 C C . PRO A 1 225 ? -0.792 8.147 -17.631 1.00 90.94 225 PRO A C 1
ATOM 1779 O O . PRO A 1 225 ? -0.089 8.214 -18.651 1.00 90.94 225 PRO A O 1
ATOM 1782 N N . LYS A 1 226 ? -0.880 9.122 -16.729 1.00 86.62 226 LYS A N 1
ATOM 1783 C CA . LYS A 1 226 ? -0.125 10.374 -16.808 1.00 86.62 226 LYS A CA 1
ATOM 1784 C C . LYS A 1 226 ? 1.219 10.291 -16.094 1.00 86.62 226 LYS A C 1
ATOM 1786 O O . LYS A 1 226 ? 1.334 9.567 -15.077 1.00 86.62 226 LYS A O 1
#

Sequence (226 aa):
ITNKQLESIVRVVTPETLGQRTKSLIDSVKAASSTLSQATRIEELSNYLLHQPDGNYFTKKERLVPYLLYLRRHEYRKSVVDKAFIGIINECLTLANYVQEPRGKGIRLLSIDGGGMRGLVSINALRRIEDLVGEPVYKLFDYMSGVSTGAVITAMLGGFKVSLDECEEIYKHFSSTVFQRNKALGISSLITSQSYYDTKNFEKYLRSRMGERLMVKSSLDADSPK

Organism: NCBI:txid392030

InterPro domains:
  IPR002641 Patatin-like phospholipase domain [PF01734] (110-212)
  IPR002641 Patatin-like phospholipase domain [PS51635] (110-226)
  IPR016035 Acyl transferase/acyl hydrolase/lysophospholipase [SSF52151] (105-215)

pLDDT: mean 85.39, std 16.72, range [40.31, 98.5]

Secondary structure (DSSP, 8-state):
--SSS---------HHHHHHHHHHHHHHHHH--SHHHHHHHHHHHHHHHHH-GGGHHHHHHTTHHHHHHHHHHHHTTSSS--HHHHHHHHHHHHHTT-PPPPSSS---EEEE---GGGHHHHHHHHHHHHHHH-S-HHHH-SEEEE-THHHHHHIIIIIS---HHHHHHHHHHHHHHHHGGGSSS-SGGGSS-S-SS-HHHHHHHHHHHH-S--GGGGGG-TTS--

Radius of gyration: 26.24 Å; chains: 1; bounding box: 68×29×76 Å

Foldseek 3Di:
DDDPPDPPPPPPCDPVNLLVVLLVLLVQLVPDDDLVSNLVSLVVSLVVLVVVVVSLVNCVVSVVLVVLVVVLVVQVPDPDHDVVSNVSSVSSCVSNVNDDDDPDPDAFEAEEEDDQVCVVVVLVVLVVVCVVVVDFPQQRGQAQYYDDSSNLLCCVCQVQVHGSVVSNVLSVVQSCQFPPPPPPDPPPVPPDDPDSGPVVVNVVSCCVVRNDDDSVVSVVPPSGRD